Protein AF-A0A813BN18-F1 (afdb_monomer_lite)

Radius of gyration: 27.16 Å; chains: 1; bounding box: 59×67×70 Å

Secondary structure (DSSP, 8-state):
---------------------PPPP----------THHHHHHHHHHHT----SSS-S-EEEEE--SSSHHHHHHHHHHHHHT--EEE-SS---TT-SEEEEEEE--STT-SS--S-SHHHHHHHHHHTS--TT-EEEEEEE--TTTTGGGTTTHHHHHHHHHHHTT-EEE----GGG---S----

Foldseek 3Di:
DDDDDDDDDDDDDDDDDDDDDDDDDDDDDDDDPDPPPVVVVVVVVVVVPDDDDDDDVAEEEEEWDDPCPQVVVSVVVCVVVVHDYDYDDPDDCPSHLEYEYEAEADQAPDPADGRVTNCRVCLQVLLQAQQANREYEYDYDADCPPRLAAGRQGRLSVQVSNVSSNHHYDDDDDCPVDHGDHYPD

pLDDT: mean 78.68, std 23.81, range [32.75, 98.06]

InterPro domains:
  IPR001226 Flavodoxin, conserved site [PS00201] (61-77)
  IPR008254 Flavodoxin/nitric oxide synthase [PF00258] (61-172)
  IPR008254 Flavodoxin/nitric oxide synthase [PS50902] (59-185)
  IPR029039 Flavoprotein-like superfamily [G3DSA:3.40.50.360] (57-185)
  IPR029039 Flavoprotein-like superfamily [SSF52218] (59-183)
  IPR050619 Flavodoxin [PTHR42809] (58-184)

Sequence (185 aa):
MARAPRFALLSLVAAFAVLRWSAPSFAGTRGPKVSFRSALQQKLKAFGRRNSCTARAAVGIFYATQTGNTETVASKLAEATGLEASDYDGEDFSDLDGVIAGCPTWNTGADEYRSGTTWDDYLDTIKEYDLKGKVVAVFGCGDSQSYADNFCDGIEELHNAFQAAGAKMVGYVDESGYSYGESKS

Organism: NCBI:txid1628268

Structure (mmCIF, N/CA/C/O backbone):
data_AF-A0A813BN18-F1
#
_entry.id   AF-A0A813BN18-F1
#
loop_
_atom_site.group_PDB
_atom_site.id
_atom_site.type_symbol
_atom_site.label_atom_id
_atom_site.label_alt_id
_atom_site.label_comp_id
_atom_site.label_asym_id
_atom_site.label_entity_id
_atom_site.label_seq_id
_atom_site.pdbx_PDB_ins_code
_atom_site.Cartn_x
_atom_site.Cartn_y
_atom_site.Cartn_z
_atom_site.occupancy
_atom_site.B_iso_or_equiv
_atom_site.auth_seq_id
_atom_site.auth_comp_id
_atom_site.auth_asym_id
_atom_site.auth_atom_id
_atom_site.pdbx_PDB_model_num
ATOM 1 N N . MET A 1 1 ? -44.601 -26.018 32.160 1.00 42.06 1 MET A N 1
ATOM 2 C CA . MET A 1 1 ? -43.323 -25.292 31.977 1.00 42.06 1 MET A CA 1
ATOM 3 C C . MET A 1 1 ? -43.647 -23.803 31.851 1.00 42.06 1 MET A C 1
ATOM 5 O O . MET A 1 1 ? -44.008 -23.343 30.784 1.00 42.06 1 MET A O 1
ATOM 9 N N . ALA A 1 2 ? -43.993 -23.164 32.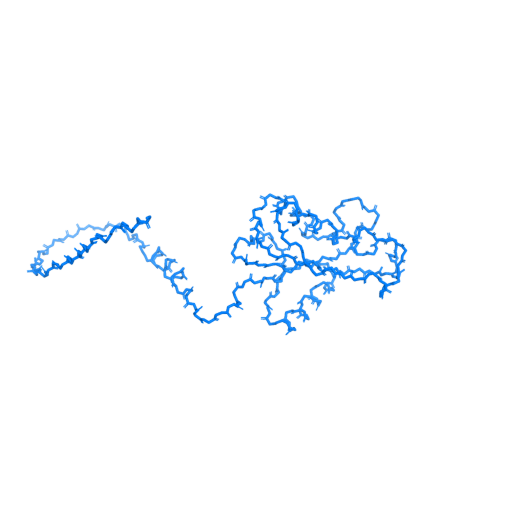968 1.00 40.50 2 ALA A N 1
ATOM 10 C CA . ALA A 1 2 ? -43.115 -22.315 33.787 1.00 40.50 2 ALA A CA 1
ATOM 11 C C . ALA A 1 2 ? -42.800 -20.950 33.128 1.00 40.50 2 ALA A C 1
ATOM 13 O O . ALA A 1 2 ? -41.749 -20.754 32.533 1.00 40.50 2 ALA A O 1
ATOM 14 N N . ARG A 1 3 ? -43.750 -20.009 33.269 1.00 40.75 3 ARG A N 1
ATOM 15 C CA . ARG A 1 3 ? -43.521 -18.554 33.221 1.00 40.75 3 ARG A CA 1
ATOM 16 C C . ARG A 1 3 ? -43.112 -18.096 34.625 1.00 40.75 3 ARG A C 1
ATOM 18 O O . ARG A 1 3 ? -43.785 -18.460 35.585 1.00 40.75 3 ARG A O 1
ATOM 25 N N . ALA A 1 4 ? -42.069 -17.277 34.720 1.00 42.47 4 ALA A N 1
ATOM 26 C CA . ALA A 1 4 ? -41.624 -16.592 35.938 1.00 42.47 4 ALA A CA 1
ATOM 27 C C . ALA A 1 4 ? -41.546 -15.060 35.691 1.00 42.47 4 ALA A C 1
ATOM 29 O O . ALA A 1 4 ? -41.547 -14.648 34.529 1.00 42.47 4 ALA A O 1
ATOM 30 N N . PRO A 1 5 ? -41.597 -14.214 36.742 1.00 50.44 5 PRO A N 1
ATOM 31 C CA . PRO A 1 5 ? -42.448 -13.019 36.749 1.00 50.44 5 PRO A CA 1
ATOM 32 C C . PRO A 1 5 ? -41.726 -11.659 36.651 1.00 50.44 5 PRO A C 1
ATOM 34 O O . PRO A 1 5 ? -40.507 -11.548 36.723 1.00 50.44 5 PRO A O 1
ATOM 37 N N . ARG A 1 6 ? -42.558 -10.615 36.524 1.00 47.91 6 ARG A N 1
ATOM 38 C CA . ARG A 1 6 ? -42.254 -9.176 36.599 1.00 47.91 6 ARG A CA 1
ATOM 39 C C . ARG A 1 6 ? -41.835 -8.735 38.015 1.00 47.91 6 ARG A C 1
ATOM 41 O O . ARG A 1 6 ? -42.576 -9.001 38.952 1.00 47.91 6 ARG A O 1
ATOM 48 N N . PHE A 1 7 ? -40.754 -7.962 38.116 1.00 37.34 7 PHE A N 1
ATOM 49 C CA . PHE A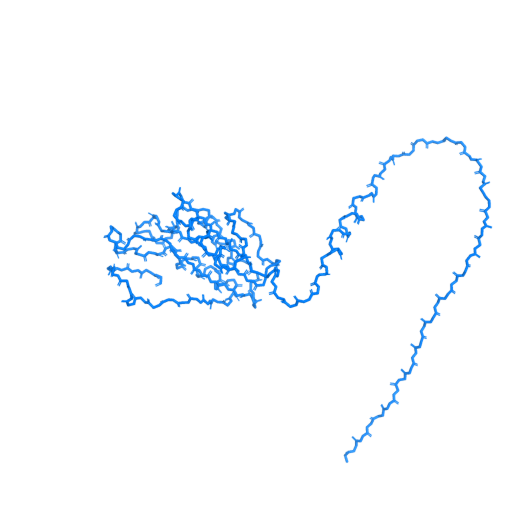 1 7 ? -40.364 -7.007 39.178 1.00 37.34 7 PHE A CA 1
ATOM 50 C C . PHE A 1 7 ? -39.355 -6.041 38.516 1.00 37.34 7 PHE A C 1
ATOM 52 O O . PHE A 1 7 ? -38.648 -6.468 37.614 1.00 37.34 7 PHE A O 1
ATOM 59 N N . ALA A 1 8 ? -39.167 -4.763 38.826 1.00 37.75 8 ALA A N 1
ATOM 60 C CA . ALA A 1 8 ? -39.812 -3.771 39.667 1.00 37.75 8 ALA A CA 1
ATOM 61 C C . ALA A 1 8 ? -39.341 -2.406 39.130 1.00 37.75 8 ALA A C 1
ATOM 63 O O . ALA A 1 8 ? -38.224 -2.262 38.637 1.00 37.75 8 ALA A O 1
ATOM 64 N N . LEU A 1 9 ? -40.225 -1.424 39.229 1.00 34.19 9 LEU A N 1
ATOM 65 C CA . LEU A 1 9 ? -39.995 -0.006 38.997 1.00 34.19 9 LEU A CA 1
ATOM 66 C C . LEU A 1 9 ? -39.069 0.542 40.099 1.00 34.19 9 LEU A C 1
ATOM 68 O O . LEU A 1 9 ? -39.312 0.241 41.266 1.00 34.19 9 LEU A O 1
ATOM 72 N N . LEU A 1 10 ? -38.092 1.392 39.777 1.00 35.31 10 LEU A N 1
ATOM 73 C CA . LEU A 1 10 ? -37.551 2.345 40.752 1.00 35.31 10 LEU A CA 1
ATOM 74 C C . LEU A 1 10 ? -37.025 3.599 40.052 1.00 35.31 10 LEU A C 1
ATOM 76 O O . LEU A 1 10 ? -35.961 3.628 39.440 1.00 35.31 10 LEU A O 1
ATOM 80 N N . SER A 1 11 ? -37.851 4.633 40.150 1.00 34.12 11 SER A N 1
ATOM 81 C CA . SER A 1 11 ? -37.556 6.031 39.881 1.00 34.12 11 SER A CA 1
ATOM 82 C C . SER A 1 11 ? -36.492 6.551 40.852 1.00 34.12 11 SER A C 1
ATOM 84 O O . SER A 1 11 ? -36.576 6.273 42.047 1.00 34.12 11 SER A O 1
ATOM 86 N N . LEU A 1 12 ? -35.576 7.402 40.385 1.00 33.25 12 LEU A N 1
ATOM 87 C CA . LEU A 1 12 ? -34.898 8.353 41.265 1.00 33.25 12 LEU A CA 1
ATOM 88 C C . LEU A 1 12 ? -34.913 9.743 40.623 1.00 33.25 12 LEU A C 1
ATOM 90 O O . LEU A 1 12 ? -34.183 10.036 39.680 1.00 33.25 12 LEU A O 1
ATOM 94 N N . VAL A 1 13 ? -35.803 10.583 41.144 1.00 38.00 13 VAL A N 1
ATOM 95 C CA . VAL A 1 13 ? -35.806 12.034 40.970 1.00 38.00 13 VAL A CA 1
ATOM 96 C C . VAL A 1 13 ? -34.963 12.603 42.107 1.00 38.00 13 VAL A C 1
ATOM 98 O O . VAL A 1 13 ? -35.242 12.314 43.267 1.00 38.00 13 VAL A O 1
ATOM 101 N N . ALA A 1 14 ? -33.970 13.432 41.796 1.00 38.41 14 ALA A N 1
ATOM 102 C CA . ALA A 1 14 ? -33.326 14.295 42.780 1.00 38.41 14 ALA A CA 1
ATOM 103 C C . ALA A 1 14 ? -33.349 15.732 42.254 1.00 38.41 14 ALA A C 1
ATOM 105 O O . ALA A 1 14 ? -32.542 16.128 41.416 1.00 38.41 14 ALA A O 1
ATOM 106 N N . ALA A 1 15 ? -34.327 16.492 42.736 1.00 39.56 15 ALA A N 1
ATOM 107 C CA . ALA A 1 15 ? -34.357 17.942 42.664 1.00 39.56 15 ALA A CA 1
ATOM 108 C C . ALA A 1 15 ? -33.723 18.496 43.945 1.00 39.56 15 ALA A C 1
ATOM 110 O O . ALA A 1 15 ? -34.075 18.041 45.029 1.00 39.56 15 ALA A O 1
ATOM 111 N N . PHE A 1 16 ? -32.861 19.507 43.840 1.00 35.97 16 PHE A N 1
ATOM 112 C CA . PHE A 1 16 ? -32.648 20.449 44.938 1.00 35.97 16 PHE A CA 1
ATOM 113 C C . PHE A 1 16 ? -32.488 21.864 44.388 1.00 35.97 16 PHE A C 1
ATOM 115 O O . PHE A 1 16 ? -31.676 22.136 43.506 1.00 35.97 16 PHE A O 1
ATOM 122 N N . ALA A 1 17 ? -33.346 22.739 44.901 1.00 36.34 17 ALA A N 1
ATOM 123 C CA . ALA A 1 17 ? -33.472 24.135 44.546 1.00 36.34 17 ALA A CA 1
ATOM 124 C C . ALA A 1 17 ? -32.532 25.024 45.380 1.00 36.34 17 ALA A C 1
ATOM 126 O O . ALA A 1 17 ? -32.320 24.784 46.563 1.00 36.34 17 ALA A O 1
ATOM 127 N N . VAL A 1 18 ? -32.014 26.056 44.708 1.00 40.50 18 VAL A N 1
ATOM 128 C CA . VAL A 1 18 ? -31.832 27.461 45.123 1.00 40.50 18 VAL A CA 1
ATOM 129 C C . VAL A 1 18 ? -31.625 27.749 46.618 1.00 40.50 18 VAL A C 1
ATOM 131 O O . VAL A 1 18 ? -32.571 27.676 47.393 1.00 40.50 18 VAL A O 1
ATOM 134 N N . LEU A 1 19 ? -30.476 28.346 46.969 1.00 35.56 19 LEU A N 1
ATOM 135 C CA . LEU A 1 19 ? -30.503 29.544 47.814 1.00 35.56 19 LEU A CA 1
ATOM 136 C C . LEU A 1 19 ? -29.298 30.470 47.593 1.00 35.56 19 LEU A C 1
ATOM 138 O O . LEU A 1 19 ? -28.144 30.065 47.514 1.00 35.56 19 LEU A O 1
ATOM 142 N N . ARG A 1 20 ? -29.647 31.748 47.481 1.00 38.88 20 ARG A N 1
ATOM 143 C CA . ARG A 1 20 ? -28.837 32.946 47.286 1.00 38.88 20 ARG A CA 1
ATOM 144 C C . ARG A 1 20 ? -28.359 33.433 48.661 1.00 38.88 20 ARG A C 1
ATOM 146 O O . ARG A 1 20 ? -29.204 33.718 49.501 1.00 38.88 20 ARG A O 1
ATOM 153 N N . TRP A 1 21 ? -27.049 33.587 48.875 1.00 32.75 21 TRP A N 1
ATOM 154 C CA . TRP A 1 21 ? -26.507 34.415 49.963 1.00 32.75 21 TRP A CA 1
ATOM 155 C C . TRP A 1 21 ? -25.301 35.228 49.476 1.00 32.75 21 TRP A C 1
ATOM 157 O O . TRP A 1 21 ? -24.425 34.742 48.767 1.00 32.75 21 TRP A O 1
ATOM 167 N N . SER A 1 22 ? -25.350 36.498 49.860 1.00 37.53 22 SER A N 1
ATOM 168 C CA . SER A 1 22 ? -24.467 37.641 49.652 1.00 37.53 22 SER A CA 1
ATOM 169 C C . SER A 1 22 ? -22.965 37.427 49.897 1.00 37.53 22 SER A C 1
ATOM 171 O O . SER A 1 22 ? -22.550 36.733 50.821 1.00 37.53 22 SER A O 1
ATOM 173 N N . ALA A 1 23 ? -22.155 38.129 49.104 1.00 41.06 23 ALA A N 1
ATOM 174 C CA . ALA A 1 23 ? -20.707 38.235 49.253 1.00 41.06 23 ALA A CA 1
ATOM 175 C C . ALA A 1 23 ? -20.290 39.102 50.458 1.00 41.06 23 ALA A C 1
ATOM 177 O O . ALA A 1 23 ? -20.926 40.125 50.721 1.00 41.06 23 ALA A O 1
ATOM 178 N N . PRO A 1 24 ? -19.144 38.791 51.084 1.00 43.28 24 PRO A N 1
ATOM 179 C CA . PRO A 1 24 ? -18.270 39.784 51.688 1.00 43.28 24 PRO A CA 1
ATOM 180 C C . PRO A 1 24 ? -17.039 40.026 50.804 1.00 43.28 24 PRO A C 1
ATOM 182 O O . PRO A 1 24 ? -16.380 39.095 50.339 1.00 43.28 24 PRO A O 1
ATOM 185 N N . SER A 1 25 ? -16.715 41.300 50.605 1.00 45.56 25 SER A N 1
ATOM 186 C CA . SER A 1 25 ? -15.447 41.760 50.044 1.00 45.56 25 SER A CA 1
ATOM 187 C C . SER A 1 25 ? -14.286 41.341 50.948 1.00 45.56 25 SER A C 1
ATOM 189 O O . SER A 1 25 ? -14.260 41.708 52.121 1.00 45.56 25 SER A O 1
ATOM 191 N N . PHE A 1 26 ? -13.294 40.640 50.397 1.00 37.97 26 PHE A N 1
ATOM 192 C CA . PHE A 1 26 ? -11.977 40.522 51.017 1.00 37.97 26 PHE A CA 1
ATOM 193 C C . PHE A 1 26 ? -10.881 40.741 49.976 1.00 37.97 26 PHE A C 1
ATOM 195 O O . PHE A 1 26 ? -10.933 40.238 48.853 1.00 37.97 26 PHE A O 1
ATOM 202 N N . ALA A 1 27 ? -9.925 41.578 50.358 1.00 40.47 27 ALA A N 1
ATOM 203 C CA . ALA A 1 27 ? -8.834 42.060 49.539 1.00 40.47 27 ALA A CA 1
ATOM 204 C C . ALA A 1 27 ? -7.728 41.006 49.366 1.00 40.47 27 ALA A C 1
ATOM 206 O O . ALA A 1 27 ? -7.399 40.282 50.296 1.00 40.47 27 ALA A O 1
ATOM 207 N N . GLY A 1 28 ? -7.114 41.018 48.178 1.00 41.66 28 GLY A N 1
ATOM 208 C CA . GLY A 1 28 ? -5.689 40.758 47.965 1.00 41.66 28 GLY A CA 1
ATOM 209 C C . GLY A 1 28 ? -5.149 39.358 48.265 1.00 41.66 28 GLY A C 1
ATOM 210 O O . GLY A 1 28 ? -4.777 39.061 49.386 1.00 41.66 28 GLY A O 1
ATOM 211 N N . THR A 1 29 ? -4.930 38.564 47.215 1.00 41.06 29 THR A N 1
ATOM 212 C CA . THR A 1 29 ? -3.628 37.937 46.895 1.00 41.06 29 THR A CA 1
ATOM 213 C C . THR A 1 29 ? -3.706 37.321 45.492 1.00 41.06 29 THR A C 1
ATOM 215 O O . THR A 1 29 ? -4.705 36.721 45.102 1.00 41.06 29 THR A O 1
ATOM 218 N N . ARG A 1 30 ? -2.669 37.542 44.674 1.00 48.94 30 ARG A N 1
ATOM 219 C CA . ARG A 1 30 ? -2.563 37.001 43.311 1.00 48.94 30 ARG A CA 1
ATOM 220 C C . ARG A 1 30 ? -2.245 35.507 43.394 1.00 48.94 30 ARG A C 1
ATOM 222 O O . ARG A 1 30 ? -1.101 35.147 43.645 1.00 48.94 30 ARG A O 1
ATOM 229 N N . GLY A 1 31 ? -3.245 34.659 43.168 1.00 42.72 31 GLY A N 1
ATOM 230 C CA . GLY A 1 31 ? -3.049 33.238 42.872 1.00 42.72 31 GLY A CA 1
ATOM 231 C C . GLY A 1 31 ? -2.742 33.005 41.382 1.00 42.72 31 GLY A C 1
ATOM 232 O O . GLY A 1 31 ? -3.092 33.851 40.550 1.00 42.72 31 GLY A O 1
ATOM 233 N N . PRO A 1 32 ? -2.098 31.882 41.014 1.00 39.78 32 PRO A N 1
ATOM 234 C CA . PRO A 1 32 ? -1.742 31.596 39.629 1.00 39.78 32 PRO A CA 1
ATOM 235 C C . PRO A 1 32 ? -3.006 31.420 38.781 1.00 39.78 32 PRO A C 1
ATOM 237 O O . PRO A 1 32 ? -3.907 30.659 39.134 1.00 39.78 32 PRO A O 1
ATOM 240 N N . LYS A 1 33 ? -3.070 32.106 37.635 1.00 41.28 33 LYS A N 1
ATOM 241 C CA . LYS A 1 33 ? -4.119 31.898 36.629 1.00 41.28 33 LYS A CA 1
ATOM 242 C C . LYS A 1 33 ? -3.895 30.547 35.947 1.00 41.28 33 LYS A C 1
ATOM 244 O O . LYS A 1 33 ? -3.283 30.482 34.887 1.00 41.28 33 LYS A O 1
ATOM 249 N N . VAL A 1 34 ? -4.374 29.464 36.552 1.00 44.00 34 VAL A N 1
ATOM 250 C CA . VAL A 1 34 ? -4.415 28.156 35.892 1.00 44.00 34 VAL A CA 1
ATOM 251 C C . VAL A 1 34 ? -5.546 28.197 34.864 1.00 44.00 34 VAL A C 1
ATOM 253 O O . VAL A 1 34 ? -6.721 28.337 35.206 1.00 44.00 34 VAL A O 1
ATOM 256 N N . SER A 1 35 ? -5.180 28.152 33.583 1.00 50.16 35 SER A N 1
ATOM 257 C CA . SER A 1 35 ? -6.110 28.125 32.454 1.00 50.16 35 SER A CA 1
ATOM 258 C C . SER A 1 35 ? -6.852 26.786 32.422 1.00 50.16 35 SER A C 1
ATOM 260 O O . SER A 1 35 ? -6.464 25.850 31.734 1.00 50.16 35 SER A O 1
ATOM 262 N N . PHE A 1 36 ? -7.956 26.694 33.161 1.00 46.53 36 PHE A N 1
ATOM 263 C CA . PHE A 1 36 ? -8.859 25.534 33.166 1.00 46.53 36 PHE A CA 1
ATOM 264 C C . PHE A 1 36 ? -9.706 25.399 31.883 1.00 46.53 36 PHE A C 1
ATOM 266 O O . PHE A 1 36 ? -10.585 24.543 31.799 1.00 46.53 36 PHE A O 1
ATOM 273 N N . ARG A 1 37 ? -9.471 26.236 30.862 1.00 49.56 37 ARG A N 1
ATOM 274 C CA . ARG A 1 37 ? -10.276 26.252 29.629 1.00 49.56 37 ARG A CA 1
ATOM 275 C C . ARG A 1 37 ? -9.909 25.145 28.632 1.00 49.56 37 ARG A C 1
ATOM 277 O O . ARG A 1 37 ? -10.746 24.803 27.802 1.00 49.56 37 ARG A O 1
ATOM 284 N N . SER A 1 38 ? -8.728 24.532 28.740 1.00 56.00 38 SER A N 1
ATOM 285 C CA . SER A 1 38 ? -8.251 23.544 27.758 1.00 56.00 38 SER A CA 1
ATOM 286 C C . SER A 1 38 ? -8.935 22.178 27.876 1.00 56.00 38 SER A C 1
ATOM 288 O O . SER A 1 38 ? -9.319 21.605 26.860 1.00 56.00 38 SER A O 1
ATOM 290 N N . ALA A 1 39 ? -9.169 21.679 29.093 1.00 50.69 39 ALA A N 1
ATOM 291 C CA . ALA A 1 39 ? -9.748 20.348 29.301 1.00 50.69 39 ALA A CA 1
ATOM 292 C C . ALA A 1 39 ? -11.237 20.281 28.915 1.00 50.69 39 ALA A C 1
ATOM 294 O O . ALA A 1 39 ? -11.708 19.266 28.401 1.00 50.69 39 ALA A O 1
ATOM 295 N N . LEU A 1 40 ? -11.979 21.378 29.110 1.00 50.25 40 LEU A N 1
ATOM 296 C CA . LEU A 1 40 ? -13.374 21.480 28.677 1.00 50.25 40 LEU A CA 1
ATOM 297 C C . LEU A 1 40 ? -13.469 21.685 27.158 1.00 50.25 40 LEU A C 1
ATOM 299 O O . LEU A 1 40 ? -14.334 21.084 26.533 1.00 50.25 40 LEU A O 1
ATOM 303 N N . GLN A 1 41 ? -12.552 22.445 26.541 1.00 52.25 41 GLN A N 1
ATOM 304 C CA . GLN A 1 41 ? -12.474 22.541 25.076 1.00 52.25 41 GLN A CA 1
ATOM 305 C C . GLN A 1 41 ? -12.074 21.214 24.417 1.00 52.25 41 GLN A C 1
ATOM 307 O O . GLN A 1 41 ? -12.626 20.881 23.371 1.00 52.25 41 GLN A O 1
ATOM 312 N N . GLN A 1 42 ? -11.180 20.428 25.026 1.00 52.88 42 GLN A N 1
ATOM 313 C CA . GLN A 1 42 ? -10.844 19.081 24.546 1.00 52.88 42 GLN A CA 1
ATOM 314 C C . GLN A 1 42 ? -12.028 18.123 24.678 1.00 52.88 42 GLN A C 1
ATOM 316 O O . GLN A 1 42 ? -12.380 17.451 23.710 1.00 52.88 42 GLN A O 1
ATOM 321 N N . LYS A 1 43 ? -12.712 18.118 25.830 1.00 40.31 43 LYS A N 1
ATOM 322 C CA . LYS A 1 43 ? -13.921 17.303 26.010 1.00 40.31 43 LYS A CA 1
ATOM 323 C C . LYS A 1 43 ? -15.060 17.732 25.084 1.00 40.31 43 LYS A C 1
ATOM 325 O O . LYS A 1 43 ? -15.810 16.875 24.641 1.00 40.31 43 LYS A O 1
ATOM 330 N N . LEU A 1 44 ? -15.170 19.014 24.733 1.00 50.72 44 LEU A N 1
ATOM 331 C CA . LEU A 1 44 ? -16.173 19.507 23.782 1.00 50.72 44 LEU A CA 1
ATOM 332 C C . LEU A 1 44 ? -15.817 19.205 22.317 1.00 50.72 44 LEU A C 1
ATOM 334 O O . LEU A 1 44 ? -16.723 18.893 21.550 1.00 50.72 44 LEU A O 1
ATOM 338 N N . LYS A 1 45 ? -14.531 19.202 21.931 1.00 46.78 45 LYS A N 1
ATOM 339 C CA . LYS A 1 45 ? -14.102 18.680 20.617 1.00 46.78 45 LYS A CA 1
ATOM 340 C C . LYS A 1 45 ? -14.405 17.184 20.479 1.00 46.78 45 LYS A C 1
ATOM 342 O O . LYS A 1 45 ? -14.884 16.768 19.431 1.00 46.78 45 LYS A O 1
ATOM 347 N N . ALA A 1 46 ? -14.212 16.408 21.548 1.00 49.44 46 ALA A N 1
ATOM 348 C CA . ALA A 1 46 ? -14.557 14.986 21.580 1.00 49.44 46 ALA A CA 1
ATOM 349 C C . ALA A 1 46 ? -16.080 14.733 21.603 1.00 49.44 46 ALA A C 1
ATOM 351 O O . ALA A 1 46 ? -16.561 13.761 21.031 1.00 49.44 46 ALA A O 1
ATOM 352 N N . PHE A 1 47 ? -16.864 15.617 22.231 1.00 44.22 47 PHE A N 1
ATOM 353 C CA . PHE A 1 47 ? -18.319 15.453 22.358 1.00 44.22 47 PHE A CA 1
ATOM 354 C C . PHE A 1 47 ? -19.112 15.965 21.142 1.00 44.22 47 PHE A C 1
ATOM 356 O O . PHE A 1 47 ? -20.260 15.568 20.948 1.00 44.22 47 PHE A O 1
ATOM 363 N N . GLY A 1 48 ? -18.511 16.822 20.311 1.00 44.84 48 GLY A N 1
ATOM 364 C CA . GLY A 1 48 ? -19.131 17.390 19.109 1.00 44.84 48 GLY A CA 1
ATOM 365 C C . GLY A 1 48 ? -19.207 16.451 17.902 1.00 44.84 48 GLY A C 1
ATOM 366 O O . GLY A 1 48 ? -19.836 16.803 16.909 1.00 44.84 48 GLY A O 1
ATOM 367 N N . ARG A 1 49 ? -18.619 15.250 17.961 1.00 51.00 49 ARG A N 1
ATOM 368 C CA . ARG A 1 49 ? -18.650 14.280 16.855 1.00 51.00 49 ARG A CA 1
ATOM 369 C C . ARG A 1 49 ? -19.794 13.279 17.042 1.00 51.00 49 ARG A C 1
ATOM 371 O O . ARG A 1 49 ? -19.587 12.081 17.178 1.00 51.00 49 ARG A O 1
ATOM 378 N N . ARG A 1 50 ? -21.029 13.779 17.083 1.00 52.38 50 ARG A N 1
ATOM 379 C CA . ARG A 1 50 ? -22.232 12.948 16.913 1.00 52.38 50 ARG A CA 1
ATOM 380 C C . ARG A 1 50 ? -22.965 13.409 15.670 1.00 52.38 50 ARG A C 1
ATOM 382 O O . ARG A 1 50 ? -23.892 14.206 15.765 1.00 52.38 50 ARG A O 1
ATOM 389 N N . ASN A 1 51 ? -22.555 12.876 14.526 1.00 48.81 51 ASN A N 1
ATOM 390 C CA . ASN A 1 51 ? -23.304 13.047 13.292 1.00 48.81 51 ASN A CA 1
ATOM 391 C C . ASN A 1 51 ? -24.053 11.749 12.987 1.00 48.81 51 ASN A C 1
ATOM 393 O O . ASN A 1 51 ? -23.474 10.694 12.746 1.00 48.81 51 ASN A O 1
ATOM 397 N N . SER A 1 52 ? -25.369 11.861 13.100 1.00 50.81 52 SER A N 1
ATOM 398 C CA . SER A 1 52 ? -26.399 10.912 12.700 1.00 50.81 52 SER A CA 1
ATOM 399 C C . SER A 1 52 ? -26.454 10.728 11.176 1.00 50.81 52 SER A C 1
ATOM 401 O O . SER A 1 52 ? -26.158 11.668 10.444 1.00 50.81 52 SER A O 1
ATOM 403 N N . CYS A 1 53 ? -26.942 9.552 10.757 1.00 45.72 53 CYS A N 1
ATOM 404 C CA . CYS A 1 53 ? -27.097 9.013 9.390 1.00 45.72 53 CYS A CA 1
ATOM 405 C C . CYS A 1 53 ? -25.888 8.217 8.852 1.00 45.72 53 CYS A C 1
ATOM 407 O O . CYS A 1 53 ? -25.033 8.730 8.149 1.00 45.72 53 CYS A O 1
ATOM 409 N N . THR A 1 54 ? -25.861 6.930 9.221 1.00 50.97 54 THR A N 1
ATOM 410 C CA . THR A 1 54 ? -25.239 5.769 8.544 1.00 50.97 54 THR A CA 1
ATOM 411 C C . THR A 1 54 ? -24.034 5.999 7.607 1.00 50.97 54 THR A C 1
ATOM 413 O O . THR A 1 54 ? -24.198 6.265 6.421 1.00 50.97 54 THR A O 1
ATOM 416 N N . ALA A 1 55 ? -22.852 5.703 8.172 1.00 47.44 55 ALA A N 1
ATOM 417 C CA . ALA A 1 55 ? -21.649 5.107 7.568 1.00 47.44 55 ALA A CA 1
ATOM 418 C C . ALA A 1 55 ? -20.822 5.912 6.542 1.00 47.44 55 ALA A C 1
ATOM 420 O O . ALA A 1 55 ? -20.819 5.577 5.364 1.00 47.44 55 ALA A O 1
ATOM 421 N N . ARG A 1 56 ? -20.011 6.878 7.012 1.00 47.38 56 ARG A N 1
ATOM 422 C CA . ARG A 1 56 ? -18.640 7.130 6.495 1.00 47.38 56 ARG A CA 1
ATOM 423 C C . ARG A 1 56 ? -17.869 8.158 7.330 1.00 47.38 56 ARG A C 1
ATOM 425 O O . ARG A 1 56 ? -17.646 9.290 6.927 1.00 47.38 56 ARG A O 1
ATOM 432 N N . ALA A 1 57 ? -17.441 7.729 8.511 1.00 53.06 57 ALA A N 1
ATOM 433 C CA . ALA A 1 57 ? -16.294 8.321 9.212 1.00 53.06 57 ALA A CA 1
ATOM 434 C C . ALA A 1 57 ? -15.101 7.340 9.244 1.00 53.06 57 ALA A C 1
ATOM 436 O O . ALA A 1 57 ? -14.179 7.510 10.026 1.00 53.06 57 ALA A O 1
ATOM 437 N N . ALA A 1 58 ? -15.172 6.296 8.419 1.00 73.25 58 ALA A N 1
ATOM 438 C CA . ALA A 1 58 ? -14.750 4.952 8.777 1.00 73.25 58 ALA A CA 1
ATOM 439 C C . ALA A 1 58 ? -13.447 4.503 8.105 1.00 73.25 58 ALA A C 1
ATOM 441 O O . ALA A 1 58 ? -12.660 3.797 8.715 1.00 73.25 58 ALA A O 1
ATOM 442 N N . VAL A 1 59 ? -13.221 4.875 6.844 1.00 91.50 59 VAL A N 1
ATOM 443 C CA . VAL A 1 59 ? -12.135 4.310 6.032 1.00 91.50 59 VAL A CA 1
ATOM 444 C C . VAL A 1 59 ? -11.169 5.412 5.622 1.00 91.50 59 VAL A C 1
ATOM 446 O O . VAL A 1 59 ? -11.622 6.435 5.114 1.00 91.50 59 VAL A O 1
ATOM 449 N N . GLY A 1 60 ? -9.871 5.211 5.845 1.00 94.19 60 GLY A N 1
ATOM 450 C CA . GLY A 1 60 ? -8.810 6.118 5.388 1.00 94.19 60 GLY A CA 1
ATOM 451 C C . GLY A 1 60 ? -8.029 5.528 4.216 1.00 94.19 60 GLY A C 1
ATOM 452 O O . GLY A 1 60 ? -7.809 4.315 4.182 1.00 94.19 60 GLY A O 1
ATOM 453 N N . ILE A 1 61 ? -7.629 6.369 3.259 1.00 96.81 61 ILE A N 1
ATOM 454 C CA . ILE A 1 61 ? -6.685 5.986 2.204 1.00 96.81 61 ILE A CA 1
ATOM 455 C C . ILE A 1 61 ? -5.304 6.491 2.622 1.00 96.81 61 ILE A C 1
ATOM 457 O O . ILE A 1 61 ? -5.108 7.693 2.769 1.00 96.81 61 ILE A O 1
ATOM 461 N N . PHE A 1 62 ? -4.354 5.580 2.786 1.00 97.62 62 PHE A N 1
ATOM 462 C CA . PHE A 1 62 ? -2.969 5.898 3.116 1.00 97.62 62 PHE A CA 1
ATOM 463 C C . PHE A 1 62 ? -2.071 5.396 2.003 1.00 97.62 62 PHE A C 1
ATOM 465 O O . PHE A 1 62 ? -2.268 4.292 1.498 1.00 97.62 62 PHE A O 1
ATOM 472 N N . TYR A 1 63 ? -1.090 6.184 1.601 1.00 97.94 63 TYR A N 1
ATOM 473 C CA . TYR A 1 63 ? -0.115 5.780 0.597 1.00 97.94 63 TYR A CA 1
ATOM 474 C C . TYR A 1 63 ? 1.276 6.199 1.037 1.00 97.94 63 TYR A C 1
ATOM 476 O O . TYR A 1 63 ? 1.413 7.110 1.831 1.00 97.94 63 TYR A O 1
ATOM 484 N N . ALA A 1 64 ? 2.297 5.567 0.476 1.00 97.38 64 ALA A N 1
ATOM 485 C CA . ALA A 1 64 ? 3.647 6.109 0.492 1.00 97.38 64 ALA A CA 1
ATOM 486 C C . ALA A 1 64 ? 4.185 6.079 -0.941 1.00 97.38 64 ALA A C 1
ATOM 488 O O . ALA A 1 64 ? 3.779 5.245 -1.758 1.00 97.38 64 ALA A O 1
ATOM 489 N N . THR A 1 65 ? 5.038 7.031 -1.311 1.00 96.62 65 THR A N 1
ATOM 490 C CA . THR A 1 65 ? 5.469 7.202 -2.706 1.00 96.62 65 THR A CA 1
ATOM 491 C C . THR A 1 65 ? 6.878 7.778 -2.791 1.00 96.62 65 THR A C 1
ATOM 493 O O . THR A 1 65 ? 7.271 8.572 -1.948 1.00 96.62 65 THR A O 1
ATOM 496 N N . GLN A 1 66 ? 7.632 7.420 -3.836 1.00 93.19 66 GLN A N 1
ATOM 497 C CA . GLN A 1 66 ? 8.909 8.083 -4.153 1.00 93.19 66 GLN A CA 1
ATOM 498 C C . GLN A 1 66 ? 8.769 9.096 -5.297 1.00 93.19 66 GLN A C 1
ATOM 500 O O . GLN A 1 66 ? 9.304 10.197 -5.234 1.00 93.19 66 GLN A O 1
ATOM 505 N N . THR A 1 67 ? 8.044 8.732 -6.361 1.00 94.75 67 THR A N 1
ATOM 506 C CA . THR A 1 67 ? 7.945 9.524 -7.605 1.00 94.75 67 THR A CA 1
ATOM 507 C C . THR A 1 67 ? 6.537 10.047 -7.900 1.00 94.75 67 THR A C 1
ATOM 509 O O . THR A 1 67 ? 6.296 10.584 -8.977 1.00 94.75 67 THR A O 1
ATOM 512 N N . GLY A 1 68 ? 5.591 9.885 -6.969 1.00 96.19 68 GLY A N 1
ATOM 513 C CA . GLY A 1 68 ? 4.219 10.406 -7.092 1.00 96.19 68 GLY A CA 1
ATOM 514 C C . GLY A 1 68 ? 3.215 9.488 -7.809 1.00 96.19 68 GLY A C 1
ATOM 515 O O . GLY A 1 68 ? 2.028 9.805 -7.867 1.00 96.19 68 GLY A O 1
ATOM 516 N N . ASN A 1 69 ? 3.631 8.322 -8.320 1.00 96.88 69 ASN A N 1
ATOM 517 C CA . ASN A 1 69 ? 2.708 7.393 -8.992 1.00 96.88 69 ASN A CA 1
ATOM 518 C C . ASN A 1 69 ? 1.652 6.820 -8.032 1.00 96.88 69 ASN A C 1
ATOM 520 O O . ASN A 1 69 ? 0.460 6.861 -8.339 1.00 96.88 69 ASN A O 1
ATOM 524 N N . THR A 1 70 ? 2.073 6.345 -6.854 1.00 97.25 70 THR A N 1
ATOM 525 C CA . THR A 1 70 ? 1.158 5.800 -5.838 1.00 97.25 70 THR A CA 1
ATOM 526 C C . THR A 1 70 ? 0.202 6.871 -5.321 1.00 97.25 70 THR A C 1
ATOM 528 O O . THR A 1 70 ? -0.993 6.614 -5.200 1.00 97.25 70 THR A O 1
ATOM 531 N N . GLU A 1 71 ? 0.702 8.091 -5.109 1.00 97.81 71 GLU A N 1
ATOM 532 C CA . GLU A 1 71 ? -0.105 9.268 -4.763 1.00 97.81 71 GLU A CA 1
ATOM 533 C C . GLU A 1 71 ? -1.162 9.554 -5.832 1.00 97.81 71 GLU A C 1
ATOM 535 O O . GLU A 1 71 ? -2.336 9.700 -5.515 1.00 97.81 71 GLU A O 1
ATOM 540 N N . THR A 1 72 ? -0.781 9.552 -7.111 1.00 98.00 72 THR A N 1
ATOM 541 C CA . THR A 1 72 ? -1.720 9.783 -8.219 1.00 98.00 72 THR A CA 1
ATOM 542 C C . THR A 1 72 ? -2.847 8.745 -8.228 1.00 98.00 72 THR A C 1
ATOM 544 O O . THR A 1 72 ? -4.006 9.078 -8.486 1.00 98.00 72 THR A O 1
ATOM 547 N N . VAL A 1 73 ? -2.534 7.475 -7.952 1.00 97.75 73 VAL A N 1
ATOM 548 C CA . VAL A 1 73 ? -3.549 6.418 -7.826 1.00 97.75 73 VAL A CA 1
ATOM 549 C C . VAL A 1 73 ? -4.411 6.635 -6.581 1.00 97.75 73 VAL A C 1
ATOM 551 O O . VAL A 1 73 ? -5.634 6.535 -6.676 1.00 97.75 73 VAL A O 1
ATOM 554 N N . ALA A 1 74 ? -3.812 7.007 -5.449 1.00 97.62 74 ALA A N 1
ATOM 555 C CA . ALA A 1 74 ? -4.533 7.334 -4.223 1.00 97.62 74 ALA A CA 1
ATOM 556 C C . ALA A 1 74 ? -5.503 8.508 -4.423 1.00 97.62 74 ALA A C 1
ATOM 558 O O . ALA A 1 74 ? -6.653 8.419 -4.002 1.00 97.62 74 ALA A O 1
ATOM 559 N N . SER A 1 75 ? -5.095 9.564 -5.135 1.00 97.38 75 SER A N 1
ATOM 560 C CA . SER A 1 75 ? -5.964 10.694 -5.488 1.00 97.38 75 SER A CA 1
ATOM 561 C C . SER A 1 75 ? -7.142 10.253 -6.357 1.00 97.38 75 SER A C 1
ATOM 563 O O . SER A 1 75 ? -8.275 10.647 -6.101 1.00 97.38 75 SER A O 1
ATOM 565 N N . LYS A 1 76 ? -6.925 9.367 -7.338 1.00 98.00 76 LYS A N 1
ATOM 566 C CA . LYS A 1 76 ? -8.023 8.806 -8.150 1.00 98.00 76 LYS A CA 1
ATOM 567 C C . LYS A 1 76 ? -8.992 7.968 -7.313 1.00 98.00 76 LYS A C 1
ATOM 569 O O . LYS A 1 76 ? -10.201 8.029 -7.527 1.00 98.00 76 LYS A O 1
ATOM 574 N N . LEU A 1 77 ? -8.482 7.191 -6.355 1.00 96.31 77 LEU A N 1
ATOM 575 C CA . LEU A 1 77 ? -9.314 6.442 -5.409 1.00 96.31 77 LEU A CA 1
ATOM 576 C C . LEU A 1 77 ? -10.092 7.386 -4.485 1.00 96.31 77 LEU A C 1
ATOM 578 O O . LEU A 1 77 ? -11.279 7.158 -4.245 1.00 96.31 77 LEU A O 1
ATOM 582 N N . ALA A 1 78 ? -9.462 8.460 -4.010 1.00 95.31 78 ALA A N 1
ATOM 583 C CA . ALA A 1 78 ? -10.098 9.508 -3.220 1.00 95.31 78 ALA A CA 1
ATOM 584 C C . ALA A 1 78 ? -11.231 10.188 -3.998 1.00 95.31 78 ALA A C 1
ATOM 586 O O . ALA A 1 78 ? -12.336 10.294 -3.479 1.00 95.31 78 ALA A O 1
ATOM 587 N N . GLU A 1 79 ? -11.019 10.545 -5.267 1.00 95.38 79 GLU A N 1
ATOM 588 C CA . GLU A 1 79 ? -12.055 11.113 -6.141 1.00 95.38 79 GLU A CA 1
ATOM 589 C C . GLU A 1 79 ? -13.217 10.139 -6.383 1.00 95.38 79 GLU A C 1
ATOM 591 O O . GLU A 1 79 ? -14.384 10.515 -6.265 1.00 95.38 79 GLU A O 1
ATOM 596 N N . ALA A 1 80 ? -12.914 8.876 -6.696 1.00 94.81 80 ALA A N 1
ATOM 597 C CA . ALA A 1 80 ? -13.927 7.870 -7.013 1.00 94.81 80 ALA A CA 1
ATOM 598 C C . ALA A 1 80 ? -14.767 7.473 -5.794 1.00 94.81 80 ALA A C 1
ATOM 600 O O . ALA A 1 80 ? -15.958 7.180 -5.908 1.00 94.81 80 ALA A O 1
ATOM 601 N N . THR A 1 81 ? -14.143 7.436 -4.618 1.00 92.56 81 THR A N 1
ATOM 602 C CA . THR A 1 81 ? -14.826 7.052 -3.387 1.00 92.56 81 THR A CA 1
ATOM 603 C C . THR A 1 81 ? -15.428 8.262 -2.689 1.00 92.56 81 THR A C 1
ATOM 605 O O . THR A 1 81 ? -16.508 8.128 -2.123 1.00 92.56 81 THR A O 1
ATOM 608 N N . GLY A 1 82 ? -14.780 9.426 -2.700 1.00 92.25 82 GLY A N 1
ATOM 609 C CA . GLY A 1 82 ? -15.025 10.587 -1.832 1.00 92.25 82 GLY A CA 1
ATOM 610 C C . GLY A 1 82 ? -14.352 10.476 -0.453 1.00 92.25 82 GLY A C 1
ATOM 611 O O . GLY A 1 82 ? -14.905 10.970 0.530 1.00 92.25 82 GLY A O 1
ATOM 612 N N . LEU A 1 83 ? -13.305 9.654 -0.322 1.00 92.19 83 LEU A N 1
ATOM 613 C CA . LEU A 1 83 ? -12.504 9.511 0.904 1.00 92.19 83 LEU A CA 1
ATOM 614 C C . LEU A 1 83 ? -11.303 10.458 0.849 1.00 92.19 83 LEU A C 1
ATOM 616 O O . LEU A 1 83 ? -10.892 10.865 -0.231 1.00 92.19 83 LEU A O 1
ATOM 620 N N . GLU A 1 84 ? -10.725 10.763 2.006 1.00 89.50 84 GLU A N 1
ATOM 621 C CA . GLU A 1 84 ? -9.467 11.506 2.079 1.00 89.50 84 GLU A CA 1
ATOM 622 C C . GLU A 1 84 ? -8.287 10.544 1.900 1.00 89.50 84 GLU A C 1
ATOM 624 O O . GLU A 1 84 ? -8.271 9.460 2.497 1.00 89.50 84 GLU A O 1
ATOM 629 N N . ALA A 1 85 ? -7.320 10.954 1.078 1.00 94.75 85 ALA A N 1
ATOM 630 C CA . ALA A 1 85 ? -6.038 10.281 0.924 1.00 94.75 85 ALA A CA 1
ATOM 631 C C . ALA A 1 85 ? -4.930 11.091 1.598 1.00 94.75 85 ALA A C 1
ATOM 633 O O . ALA A 1 85 ? -4.862 12.308 1.424 1.00 94.75 85 ALA A O 1
ATOM 634 N N . SER A 1 86 ? -4.063 10.410 2.341 1.00 95.75 86 SER A N 1
ATOM 635 C CA . SER A 1 86 ? -2.916 11.002 3.028 1.00 95.75 86 SER A CA 1
ATOM 636 C C . SER A 1 86 ? -1.649 10.180 2.809 1.00 95.75 86 SER A C 1
ATOM 638 O O . SER A 1 86 ? -1.708 8.953 2.698 1.00 95.75 86 SER A O 1
ATOM 640 N N . ASP A 1 87 ? -0.512 10.870 2.753 1.00 96.44 87 ASP A N 1
ATOM 641 C CA . ASP A 1 87 ? 0.804 10.236 2.832 1.00 96.44 87 ASP A CA 1
ATOM 642 C C . ASP A 1 87 ? 0.974 9.625 4.229 1.00 96.44 87 ASP A C 1
ATOM 644 O O . ASP A 1 87 ? 0.595 10.258 5.213 1.00 96.44 87 ASP A O 1
ATOM 648 N N . TYR A 1 88 ? 1.457 8.389 4.305 1.00 96.44 88 TYR A N 1
ATOM 649 C CA . TYR A 1 88 ? 1.596 7.660 5.559 1.00 96.44 88 TYR A CA 1
ATOM 650 C C . TYR A 1 88 ? 2.902 8.034 6.253 1.00 96.44 88 TYR A C 1
ATOM 652 O O . TYR A 1 88 ? 3.988 7.819 5.711 1.00 96.44 88 TYR A O 1
ATOM 660 N N . ASP A 1 89 ? 2.787 8.528 7.481 1.00 93.62 89 ASP A N 1
ATOM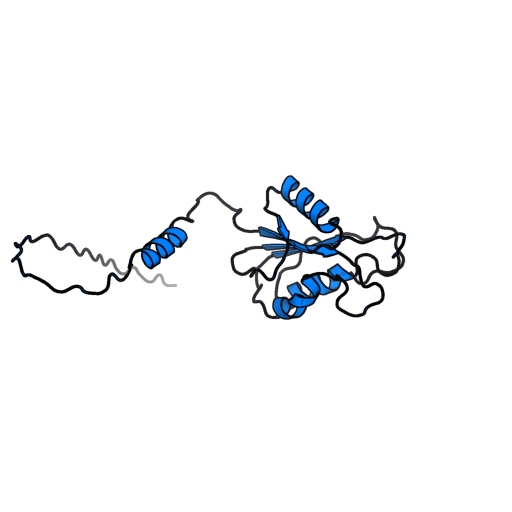 661 C CA . ASP A 1 89 ? 3.917 8.942 8.322 1.00 93.62 89 ASP A CA 1
ATOM 662 C C . ASP A 1 89 ? 3.809 8.355 9.743 1.00 93.62 89 ASP A C 1
ATOM 664 O O . ASP A 1 89 ? 4.228 8.956 10.733 1.00 93.62 89 ASP A O 1
ATOM 668 N N . GLY A 1 90 ? 3.215 7.162 9.861 1.00 91.25 90 GLY A N 1
ATOM 669 C CA . GLY A 1 90 ? 3.095 6.445 11.135 1.00 91.25 90 GLY A CA 1
ATOM 670 C C . GLY A 1 90 ? 1.807 6.727 11.909 1.00 91.25 90 GLY A C 1
ATOM 671 O O . GLY A 1 90 ? 1.783 6.615 13.137 1.00 91.25 90 GLY A O 1
ATOM 672 N N . GLU A 1 91 ? 0.729 7.114 11.227 1.00 88.94 91 GLU A N 1
ATOM 673 C CA . GLU A 1 91 ? -0.578 7.280 11.855 1.00 88.94 91 GLU A CA 1
ATOM 674 C C . GLU A 1 91 ? -1.129 5.961 12.421 1.00 88.94 91 GLU A C 1
ATOM 676 O O . GLU A 1 91 ? -0.924 4.877 11.870 1.00 88.94 91 GLU A O 1
ATOM 681 N N . ASP A 1 92 ? -1.896 6.065 13.511 1.00 83.94 92 ASP A N 1
ATOM 682 C CA . ASP A 1 92 ? -2.638 4.942 14.086 1.00 83.94 92 ASP A CA 1
ATOM 683 C C . ASP A 1 92 ? -3.974 4.733 13.346 1.00 83.94 92 ASP A C 1
ATOM 685 O O . ASP A 1 92 ? -4.699 5.678 13.023 1.00 83.94 92 ASP A O 1
ATOM 689 N N . PHE A 1 93 ? -4.336 3.470 13.124 1.00 89.81 93 PHE A N 1
ATOM 690 C CA . PHE A 1 93 ? -5.585 3.047 12.489 1.00 89.81 93 PHE A CA 1
ATOM 691 C C . PHE A 1 93 ? -6.714 2.761 13.497 1.00 89.81 93 PHE A C 1
ATOM 693 O O . PHE A 1 93 ? -7.812 2.336 13.113 1.00 89.81 93 PHE A O 1
ATOM 700 N N . SER A 1 94 ? -6.476 2.947 14.798 1.00 83.94 94 SER A N 1
ATOM 701 C CA . SER A 1 94 ? -7.429 2.647 15.874 1.00 83.94 94 SER A CA 1
ATOM 702 C C . SER A 1 94 ? -8.768 3.381 15.725 1.00 83.94 94 SER A C 1
ATOM 704 O O . SER A 1 94 ? -9.816 2.760 15.926 1.00 83.94 94 SER A O 1
ATOM 706 N N . ASP A 1 95 ? -8.744 4.631 15.258 1.00 86.75 95 ASP A N 1
ATOM 707 C CA . ASP A 1 95 ? -9.925 5.476 15.027 1.00 86.75 95 ASP A CA 1
ATOM 708 C C . ASP A 1 95 ? -10.681 5.169 13.715 1.00 86.75 95 ASP A C 1
ATOM 710 O O . ASP A 1 95 ? -11.730 5.765 13.453 1.00 86.75 95 ASP A O 1
ATOM 714 N N . LEU A 1 96 ? -10.169 4.251 12.887 1.00 90.88 96 LEU A N 1
ATOM 715 C CA . LEU A 1 96 ? -10.742 3.882 11.591 1.00 90.88 96 LEU A CA 1
ATOM 716 C C . LEU A 1 96 ? -11.414 2.504 11.639 1.00 90.88 96 LEU A C 1
ATOM 718 O O . LEU A 1 96 ? -10.890 1.552 12.209 1.00 90.88 96 LEU A O 1
ATOM 722 N N . ASP A 1 97 ? -12.552 2.350 10.978 1.00 91.38 97 ASP A N 1
ATOM 723 C CA . ASP A 1 97 ? -13.173 1.043 10.742 1.00 91.38 97 ASP A CA 1
ATOM 724 C C . ASP A 1 97 ? -12.496 0.279 9.582 1.00 91.38 97 ASP A C 1
ATOM 726 O O . ASP A 1 97 ? -12.636 -0.943 9.471 1.00 91.38 97 ASP A O 1
ATOM 730 N N . GLY A 1 98 ? -11.755 0.974 8.710 1.00 93.88 98 GLY A N 1
ATOM 731 C CA . GLY A 1 98 ? -10.987 0.340 7.643 1.00 93.88 98 GLY A CA 1
ATOM 732 C C . GLY A 1 98 ? -9.883 1.200 7.031 1.00 93.88 98 GLY A C 1
ATOM 733 O O . GLY A 1 98 ? -9.794 2.403 7.266 1.00 93.88 98 GLY A O 1
ATOM 734 N N . VAL A 1 99 ? -9.034 0.560 6.233 1.00 96.00 99 VAL A N 1
ATOM 735 C CA . VAL A 1 99 ? -7.844 1.172 5.626 1.00 96.00 99 VAL A CA 1
ATOM 736 C C . VAL A 1 99 ? -7.717 0.720 4.174 1.00 96.00 99 VAL A C 1
ATOM 738 O O . VAL A 1 99 ? -7.941 -0.446 3.854 1.00 96.00 99 VAL A O 1
ATOM 741 N N . ILE A 1 100 ? -7.353 1.641 3.289 1.00 97.56 100 ILE A N 1
ATOM 742 C CA . ILE A 1 100 ? -6.878 1.335 1.940 1.00 97.56 100 ILE A CA 1
ATOM 743 C C . ILE A 1 100 ? -5.421 1.788 1.884 1.00 97.56 100 ILE A C 1
ATOM 745 O O . ILE A 1 100 ? -5.165 2.986 1.952 1.00 97.56 100 ILE A O 1
ATOM 749 N N . ALA A 1 101 ? -4.485 0.847 1.797 1.00 97.94 101 ALA A N 1
ATOM 750 C CA . ALA A 1 101 ? -3.055 1.121 1.868 1.00 97.94 101 ALA A CA 1
ATOM 751 C C . ALA A 1 101 ? -2.391 0.995 0.486 1.00 97.94 101 ALA A C 1
ATOM 753 O O . ALA A 1 101 ? -2.580 0.000 -0.212 1.00 97.94 101 ALA A O 1
ATOM 754 N N . GLY A 1 102 ? -1.636 2.010 0.076 1.00 97.81 102 GLY A N 1
ATOM 755 C CA . GLY A 1 102 ? -0.989 2.103 -1.229 1.00 97.81 102 GLY A CA 1
ATOM 756 C C . GLY A 1 102 ? 0.520 1.977 -1.146 1.00 97.81 102 GLY A C 1
ATOM 757 O O . GLY A 1 102 ? 1.156 2.801 -0.490 1.00 97.81 102 GLY A O 1
ATOM 758 N N . CYS A 1 103 ? 1.098 1.012 -1.859 1.00 97.25 103 CYS A N 1
ATOM 759 C CA . CYS A 1 103 ? 2.530 0.724 -1.808 1.00 97.25 103 CYS A CA 1
ATOM 760 C C . CYS A 1 103 ? 3.152 0.620 -3.213 1.00 97.25 103 CYS A C 1
ATOM 762 O O . CYS A 1 103 ? 2.609 -0.075 -4.075 1.00 97.25 103 CYS A O 1
ATOM 764 N N . PRO A 1 104 ? 4.289 1.281 -3.487 1.00 96.94 104 PRO A N 1
ATOM 765 C CA . PRO A 1 104 ? 5.075 1.019 -4.684 1.00 96.94 104 PRO A CA 1
ATOM 766 C C . PRO A 1 104 ? 5.978 -0.209 -4.491 1.00 96.94 104 PRO A C 1
ATOM 768 O O . PRO A 1 104 ? 6.073 -0.773 -3.403 1.00 96.94 104 PRO A O 1
ATOM 771 N N . THR A 1 105 ? 6.681 -0.612 -5.546 1.00 95.75 105 THR A N 1
ATOM 772 C CA . THR A 1 105 ? 7.827 -1.532 -5.464 1.00 95.75 105 THR A CA 1
ATOM 773 C C . THR A 1 105 ? 9.050 -0.857 -6.078 1.00 95.75 105 THR A C 1
ATOM 775 O O . THR A 1 105 ? 8.969 -0.361 -7.200 1.00 95.75 105 THR A O 1
ATOM 778 N N . TRP A 1 106 ? 10.163 -0.822 -5.342 1.00 92.44 106 TRP A N 1
ATOM 779 C CA . TRP A 1 106 ? 11.416 -0.178 -5.764 1.00 92.44 106 TRP A CA 1
ATOM 780 C C . TRP A 1 106 ? 12.650 -1.057 -5.568 1.00 92.44 106 TRP A C 1
ATOM 782 O O . TRP A 1 106 ? 13.524 -1.077 -6.432 1.00 92.44 106 TRP A O 1
ATOM 792 N N . ASN A 1 107 ? 12.740 -1.789 -4.458 1.00 87.75 107 ASN A N 1
ATOM 793 C CA . ASN A 1 107 ? 13.912 -2.604 -4.135 1.00 87.75 107 ASN A CA 1
ATOM 794 C C . ASN A 1 107 ? 13.767 -4.016 -4.734 1.00 87.75 107 ASN A C 1
ATOM 796 O O . ASN A 1 107 ? 13.553 -5.005 -4.036 1.00 87.75 107 ASN A O 1
ATOM 800 N N . THR A 1 108 ? 13.797 -4.092 -6.067 1.00 80.44 108 THR A N 1
ATOM 801 C CA . THR A 1 108 ? 13.569 -5.333 -6.823 1.00 80.44 108 THR A CA 1
ATOM 802 C C . THR A 1 108 ? 14.663 -6.364 -6.557 1.00 80.44 108 THR A C 1
ATOM 804 O O . THR A 1 108 ? 15.848 -6.033 -6.614 1.00 80.44 108 THR A O 1
ATOM 807 N N . GLY A 1 109 ? 14.275 -7.614 -6.312 1.00 82.81 109 GLY A N 1
ATOM 808 C CA . GLY A 1 109 ? 15.168 -8.711 -5.941 1.00 82.81 109 GLY A CA 1
ATOM 809 C C . GLY A 1 109 ? 15.479 -8.787 -4.445 1.00 82.81 109 GLY A C 1
ATOM 810 O O . GLY A 1 109 ? 16.176 -9.710 -4.029 1.00 82.81 109 GLY A O 1
ATOM 811 N N . ALA A 1 110 ? 14.977 -7.852 -3.633 1.00 88.38 110 ALA A N 1
ATOM 812 C CA . ALA A 1 110 ? 15.126 -7.917 -2.187 1.00 88.38 110 ALA A CA 1
ATOM 813 C C . ALA A 1 110 ? 14.119 -8.879 -1.542 1.00 88.38 110 ALA A C 1
ATOM 815 O O . ALA A 1 110 ? 12.979 -9.061 -1.993 1.00 88.38 110 ALA A O 1
ATOM 816 N N . ASP A 1 111 ? 14.545 -9.486 -0.439 1.00 88.69 111 ASP A N 1
ATOM 817 C CA . ASP A 1 111 ? 13.690 -10.355 0.363 1.00 88.69 111 ASP A CA 1
ATOM 818 C C . ASP A 1 111 ? 12.788 -9.569 1.311 1.00 88.69 111 ASP A C 1
ATOM 820 O O . ASP A 1 111 ? 11.688 -10.030 1.583 1.00 88.69 111 ASP A O 1
ATOM 824 N N . GLU A 1 112 ? 13.195 -8.375 1.736 1.00 90.81 112 GLU A N 1
ATOM 825 C CA . GLU A 1 112 ? 12.447 -7.509 2.653 1.00 90.81 112 GLU A CA 1
ATOM 826 C C . GLU A 1 112 ? 12.627 -6.033 2.262 1.00 90.81 112 GLU A C 1
ATOM 828 O O . GLU A 1 112 ? 13.591 -5.690 1.564 1.00 90.81 112 GLU A O 1
ATOM 833 N N . TYR A 1 113 ? 11.730 -5.166 2.736 1.00 92.38 113 TYR A N 1
ATOM 834 C CA . TYR A 1 113 ? 11.765 -3.709 2.539 1.00 92.38 113 TYR A CA 1
ATOM 835 C C . TYR A 1 113 ? 11.753 -3.335 1.052 1.00 92.38 113 TYR A C 1
ATOM 837 O O . TYR A 1 113 ? 12.668 -2.702 0.504 1.00 92.38 113 TYR A O 1
ATOM 845 N N . ARG A 1 114 ? 10.731 -3.834 0.351 1.00 95.06 114 ARG A N 1
ATOM 846 C CA . ARG A 1 114 ? 10.620 -3.745 -1.108 1.00 95.06 114 ARG A CA 1
ATOM 847 C C . ARG A 1 114 ? 10.009 -2.434 -1.578 1.00 95.06 114 ARG A C 1
ATOM 849 O O . ARG A 1 114 ? 10.153 -2.089 -2.758 1.00 95.06 114 ARG A O 1
ATOM 856 N N . SER A 1 115 ? 9.349 -1.687 -0.691 1.00 93.06 115 SER A N 1
ATOM 857 C CA . SER A 1 115 ? 8.665 -0.451 -1.069 1.00 93.06 115 SER A CA 1
ATOM 858 C C . SER A 1 115 ? 9.637 0.701 -1.325 1.00 93.06 115 SER A C 1
ATOM 860 O O . SER A 1 115 ? 9.372 1.538 -2.187 1.00 93.06 115 SER A O 1
ATOM 862 N N . GLY A 1 116 ? 10.772 0.746 -0.623 1.00 93.62 116 GLY A N 1
ATOM 863 C CA . GLY A 1 116 ? 11.678 1.893 -0.614 1.00 93.62 116 GLY A CA 1
ATOM 864 C C . GLY A 1 116 ? 10.996 3.172 -0.115 1.00 93.62 116 GLY A C 1
ATOM 865 O O . GLY A 1 116 ? 11.310 4.261 -0.590 1.00 93.62 116 GLY A O 1
ATOM 866 N N . THR A 1 117 ? 9.997 3.044 0.756 1.00 95.81 117 THR A N 1
ATOM 867 C CA . THR A 1 117 ? 9.194 4.156 1.285 1.00 95.81 117 THR A CA 1
ATOM 868 C C . THR A 1 117 ? 9.012 4.016 2.788 1.00 95.81 117 THR A C 1
ATOM 870 O O . THR A 1 117 ? 9.407 3.010 3.367 1.00 95.81 117 THR A O 1
ATOM 873 N N . THR A 1 118 ? 8.335 4.985 3.403 1.00 96.25 118 THR A N 1
ATOM 874 C CA . THR A 1 118 ? 7.974 4.981 4.823 1.00 96.25 118 THR A CA 1
ATOM 875 C C . THR A 1 118 ? 7.317 3.675 5.282 1.00 96.25 118 THR A C 1
ATOM 877 O O . THR A 1 118 ? 7.482 3.294 6.432 1.00 96.25 118 THR A O 1
ATOM 880 N N . TRP A 1 119 ? 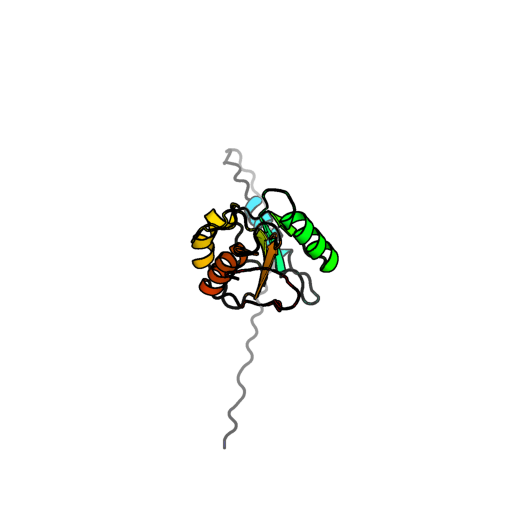6.627 2.929 4.406 1.00 96.94 119 TRP A N 1
ATOM 881 C CA . TRP A 1 119 ? 6.088 1.614 4.771 1.00 96.94 119 TRP A CA 1
ATOM 882 C C . TRP A 1 119 ? 7.139 0.676 5.357 1.00 96.94 119 TRP A C 1
ATOM 884 O O . TRP A 1 119 ? 6.849 0.035 6.364 1.00 96.94 119 TRP A O 1
ATOM 894 N N . ASP A 1 120 ? 8.342 0.645 4.781 1.00 96.19 120 ASP A N 1
ATOM 895 C CA . ASP A 1 120 ? 9.433 -0.238 5.201 1.00 96.19 120 ASP A CA 1
ATOM 896 C C . ASP A 1 120 ? 9.814 -0.009 6.674 1.00 96.19 120 ASP A C 1
ATOM 898 O O . ASP A 1 120 ? 10.089 -0.966 7.396 1.00 96.19 120 ASP A O 1
ATOM 902 N N . ASP A 1 121 ? 9.733 1.237 7.149 1.00 96.38 121 ASP A N 1
ATOM 903 C CA . ASP A 1 121 ? 10.050 1.613 8.531 1.00 96.38 121 ASP A CA 1
ATOM 904 C C . ASP A 1 121 ? 8.950 1.203 9.530 1.00 96.38 121 ASP A C 1
ATOM 906 O O . ASP A 1 121 ? 9.204 1.057 10.729 1.00 96.38 121 ASP A O 1
ATOM 910 N N . TYR A 1 122 ? 7.717 1.005 9.053 1.00 96.44 122 TYR A N 1
ATOM 911 C CA . TYR A 1 122 ? 6.544 0.758 9.896 1.00 96.44 122 TYR A CA 1
ATOM 912 C C . TYR A 1 122 ? 5.972 -0.658 9.784 1.00 96.44 122 TYR A C 1
ATOM 914 O O . TYR A 1 122 ? 5.088 -0.987 10.574 1.00 96.44 122 TYR A O 1
ATOM 922 N N . LEU A 1 123 ? 6.467 -1.5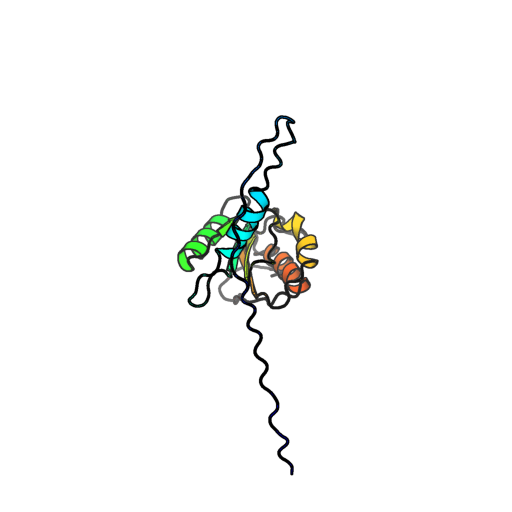24 8.888 1.00 96.00 123 LEU A N 1
ATOM 923 C CA . LEU A 1 123 ? 5.963 -2.900 8.729 1.00 96.00 123 LEU A CA 1
ATOM 924 C C . LEU A 1 123 ? 5.886 -3.656 10.064 1.00 96.00 123 LEU A C 1
ATOM 926 O O . LEU A 1 123 ? 4.869 -4.286 10.355 1.00 96.00 123 LEU A O 1
ATOM 930 N N . ASP A 1 124 ? 6.924 -3.573 10.896 1.00 96.19 124 ASP A N 1
ATOM 931 C CA . ASP A 1 124 ? 6.940 -4.237 12.205 1.00 96.19 124 ASP A CA 1
ATOM 932 C C . ASP A 1 124 ? 6.009 -3.567 13.218 1.00 96.19 124 ASP A C 1
ATOM 934 O O . ASP A 1 124 ? 5.311 -4.257 13.957 1.00 96.19 124 ASP A O 1
ATOM 938 N N . THR A 1 125 ? 5.907 -2.237 13.187 1.00 95.75 125 THR A N 1
ATOM 939 C CA . THR A 1 125 ? 4.961 -1.491 14.031 1.00 95.75 125 THR A CA 1
ATOM 940 C C . THR A 1 125 ? 3.514 -1.872 13.701 1.00 95.75 125 THR A C 1
ATOM 942 O O . THR A 1 125 ? 2.704 -2.087 14.601 1.00 95.75 125 THR A O 1
ATOM 945 N N . ILE A 1 126 ? 3.187 -2.019 12.412 1.00 95.81 126 ILE A N 1
ATOM 946 C CA . ILE A 1 126 ? 1.848 -2.398 11.948 1.00 95.81 126 ILE A CA 1
ATOM 947 C C . ILE A 1 126 ? 1.470 -3.786 12.465 1.00 95.81 126 ILE A C 1
ATOM 949 O O . ILE A 1 126 ? 0.344 -3.962 12.928 1.00 95.81 126 ILE A O 1
ATOM 953 N N . LYS A 1 127 ? 2.400 -4.753 12.440 1.00 95.69 127 LYS A N 1
ATOM 954 C CA . LYS A 1 127 ? 2.174 -6.124 12.942 1.00 95.69 127 LYS A CA 1
ATOM 955 C C . LYS A 1 127 ? 1.771 -6.154 14.421 1.00 95.69 127 LYS A C 1
ATOM 957 O O . LYS A 1 127 ? 1.108 -7.099 14.846 1.00 95.69 127 LYS A O 1
ATOM 962 N N . GLU A 1 128 ? 2.164 -5.148 15.202 1.00 95.44 128 GLU A N 1
ATOM 963 C CA . GLU A 1 128 ? 1.862 -5.047 16.635 1.00 95.44 128 GLU A CA 1
ATOM 964 C C . GLU A 1 128 ? 0.499 -4.400 16.941 1.00 95.44 128 GLU A C 1
ATOM 966 O O . GLU A 1 128 ? 0.036 -4.447 18.085 1.00 95.44 128 GLU A O 1
ATOM 971 N N . TYR A 1 129 ? -0.176 -3.814 15.948 1.00 93.62 129 TYR A N 1
ATOM 972 C CA . TYR A 1 129 ? -1.489 -3.201 16.142 1.00 93.62 129 TYR A CA 1
ATOM 973 C C . TYR A 1 129 ? -2.604 -4.233 16.382 1.00 93.62 129 TYR A C 1
ATOM 975 O O . TYR A 1 129 ? -2.581 -5.347 15.866 1.00 93.62 129 TYR A O 1
ATOM 983 N N . ASP A 1 130 ? -3.643 -3.841 17.133 1.00 93.50 130 ASP A N 1
ATOM 984 C CA . ASP A 1 130 ? -4.877 -4.631 17.262 1.00 93.50 130 ASP A CA 1
ATOM 985 C C . ASP A 1 130 ? -5.891 -4.195 16.199 1.00 93.50 130 ASP A C 1
ATOM 987 O O . ASP A 1 130 ? -6.730 -3.315 16.415 1.00 93.50 130 ASP A O 1
ATOM 991 N N . LEU A 1 131 ? -5.795 -4.804 15.015 1.00 94.25 131 LEU A N 1
ATOM 992 C CA . LEU A 1 131 ? -6.662 -4.493 13.876 1.00 94.25 131 LEU A CA 1
ATOM 993 C C . LEU A 1 131 ? -7.823 -5.483 13.723 1.00 94.25 131 LEU A C 1
ATOM 995 O O . LEU A 1 131 ? -8.482 -5.533 12.680 1.00 94.25 131 LEU A O 1
ATOM 999 N N . LYS A 1 132 ? -8.130 -6.257 14.771 1.00 93.56 132 LYS A N 1
ATOM 1000 C CA . LYS A 1 132 ? -9.218 -7.241 14.747 1.00 93.56 132 LYS A CA 1
ATOM 1001 C C . LYS A 1 132 ? -10.559 -6.590 14.429 1.00 93.56 132 LYS A C 1
ATOM 1003 O O . LYS A 1 132 ? -11.024 -5.680 15.108 1.00 93.56 132 LYS A O 1
ATOM 1008 N N . GLY A 1 133 ? -11.212 -7.116 13.396 1.00 88.69 133 GLY A N 1
ATOM 1009 C CA . GLY A 1 133 ? -12.512 -6.630 12.931 1.00 88.69 133 GLY A CA 1
ATOM 1010 C C . GLY A 1 133 ? -12.443 -5.408 12.012 1.00 88.69 133 GLY A C 1
ATOM 1011 O O . GLY A 1 133 ? -13.474 -5.056 11.440 1.00 88.69 133 GLY A O 1
ATOM 1012 N N . LYS A 1 134 ? -11.259 -4.811 11.811 1.00 93.62 134 LYS A N 1
ATOM 1013 C CA . LYS A 1 134 ? -11.044 -3.766 10.803 1.00 93.62 134 LYS A CA 1
ATOM 1014 C C . LYS A 1 134 ? -10.854 -4.394 9.429 1.00 93.62 134 LYS A C 1
ATOM 1016 O O . LYS A 1 134 ? -10.338 -5.506 9.303 1.00 93.62 134 LYS A O 1
ATOM 1021 N N . VAL A 1 135 ? -11.296 -3.685 8.396 1.00 96.25 135 VAL A N 1
ATOM 1022 C CA . VAL A 1 135 ? -11.190 -4.137 7.003 1.00 96.25 135 VAL A CA 1
ATOM 1023 C C . VAL A 1 135 ? -10.058 -3.392 6.312 1.00 96.25 135 VAL A C 1
ATOM 1025 O O . VAL A 1 135 ? -10.045 -2.165 6.329 1.00 96.25 135 VAL A O 1
ATOM 1028 N N . VAL A 1 136 ? -9.135 -4.120 5.686 1.00 97.75 136 VAL A N 1
ATOM 1029 C CA . VAL A 1 136 ? -7.987 -3.526 4.991 1.00 97.75 136 VAL A CA 1
ATOM 1030 C C . VAL A 1 136 ? -7.940 -3.999 3.542 1.00 97.75 136 VAL A C 1
ATOM 1032 O O . VAL A 1 136 ? -8.105 -5.186 3.267 1.00 97.75 136 VAL A O 1
ATOM 1035 N N . ALA A 1 137 ? -7.718 -3.069 2.618 1.00 98.00 137 ALA A N 1
ATOM 1036 C CA . ALA A 1 137 ? -7.384 -3.349 1.225 1.00 98.00 137 ALA A CA 1
ATOM 1037 C C . ALA A 1 137 ? -6.005 -2.766 0.906 1.00 98.00 137 ALA A C 1
ATOM 1039 O O . ALA A 1 137 ? -5.654 -1.710 1.427 1.00 98.00 137 ALA A O 1
ATOM 1040 N N . VAL A 1 138 ? -5.241 -3.431 0.041 1.00 98.06 138 VAL A N 1
ATOM 1041 C CA . VAL A 1 138 ? -3.917 -2.966 -0.395 1.00 98.06 138 VAL A CA 1
ATOM 1042 C C . VAL A 1 138 ? -3.936 -2.762 -1.907 1.00 98.06 138 VAL A C 1
ATOM 1044 O O . VAL A 1 138 ? -4.511 -3.576 -2.627 1.00 98.06 138 VAL A O 1
ATOM 1047 N N . PHE A 1 139 ? -3.331 -1.679 -2.393 1.00 97.94 139 PHE A N 1
ATOM 1048 C CA . PHE A 1 139 ? -3.105 -1.450 -3.819 1.00 97.94 139 PHE A CA 1
ATOM 1049 C C . PHE A 1 139 ? -1.628 -1.178 -4.108 1.00 97.94 139 PHE A C 1
ATOM 1051 O O . PHE A 1 139 ? -0.911 -0.598 -3.291 1.00 97.94 139 PHE A O 1
ATOM 1058 N N . GLY A 1 140 ? -1.189 -1.603 -5.293 1.00 96.00 140 GLY A N 1
ATOM 1059 C CA . GLY A 1 140 ? 0.209 -1.580 -5.709 1.00 96.00 140 GLY A CA 1
ATOM 1060 C C . GLY A 1 140 ? 0.481 -0.682 -6.901 1.00 96.00 140 GLY A C 1
ATOM 1061 O O . GLY A 1 140 ? -0.360 -0.547 -7.790 1.00 96.00 140 GLY A O 1
ATOM 1062 N N . CYS A 1 141 ? 1.676 -0.098 -6.943 1.00 95.69 141 CYS A N 1
ATOM 1063 C CA . CYS A 1 141 ? 2.243 0.495 -8.152 1.00 95.69 141 CYS A CA 1
ATOM 1064 C C . CYS A 1 141 ? 3.564 -0.203 -8.501 1.00 95.69 141 CYS A C 1
ATOM 1066 O O . CYS A 1 141 ? 4.539 -0.092 -7.760 1.00 95.69 141 CYS A O 1
ATOM 1068 N N . GLY A 1 142 ? 3.600 -0.882 -9.648 1.00 93.81 142 GLY A N 1
ATOM 1069 C CA . GLY A 1 142 ? 4.775 -1.578 -10.173 1.00 93.81 142 GLY A CA 1
ATOM 1070 C C . GLY A 1 142 ? 4.838 -1.501 -11.699 1.00 93.81 142 GLY A C 1
ATOM 1071 O O . GLY A 1 142 ? 3.851 -1.158 -12.353 1.00 93.81 142 GLY A O 1
ATOM 1072 N N . ASP A 1 143 ? 6.004 -1.802 -12.266 1.00 94.50 143 ASP A N 1
ATOM 1073 C CA . ASP A 1 143 ? 6.237 -1.819 -13.714 1.00 94.50 143 ASP A CA 1
ATOM 1074 C C . ASP A 1 143 ? 6.426 -3.262 -14.192 1.00 94.50 143 ASP A C 1
ATOM 1076 O O . ASP A 1 143 ? 7.460 -3.887 -13.962 1.00 94.50 143 ASP A O 1
ATOM 1080 N N . SER A 1 144 ? 5.406 -3.780 -14.876 1.00 93.50 144 SER A N 1
ATOM 1081 C CA . SER A 1 144 ? 5.361 -5.164 -15.344 1.00 93.50 144 SER A CA 1
ATOM 1082 C C . SER A 1 144 ? 6.224 -5.432 -16.583 1.00 93.50 144 SER A C 1
ATOM 1084 O O . SER A 1 144 ? 6.356 -6.582 -16.990 1.00 93.50 144 SER A O 1
ATOM 1086 N N . GLN A 1 145 ? 6.787 -4.394 -17.214 1.00 92.94 145 GLN A N 1
ATOM 1087 C CA . GLN A 1 145 ? 7.623 -4.528 -18.408 1.00 92.94 145 GLN A CA 1
ATOM 1088 C C . GLN A 1 145 ? 9.103 -4.526 -18.045 1.00 92.94 145 GLN A C 1
ATOM 1090 O O . GLN A 1 145 ? 9.823 -5.458 -18.398 1.00 92.94 145 GLN A O 1
ATOM 1095 N N . SER A 1 146 ? 9.561 -3.490 -17.341 1.00 93.88 146 SER A N 1
ATOM 1096 C CA . SER A 1 146 ? 10.987 -3.344 -17.016 1.00 93.88 146 SER A CA 1
ATOM 1097 C C . SER A 1 146 ? 11.396 -4.178 -15.802 1.00 93.88 146 SER A C 1
ATOM 1099 O O . SER A 1 146 ? 12.557 -4.566 -15.695 1.00 93.88 146 SER A O 1
ATOM 1101 N N . TYR A 1 147 ? 10.445 -4.473 -14.908 1.00 93.62 147 TYR A N 1
ATOM 1102 C CA . TYR A 1 147 ? 10.649 -5.238 -13.675 1.00 93.62 147 TYR A CA 1
ATOM 1103 C C . TYR A 1 147 ? 9.672 -6.415 -13.592 1.00 93.62 147 TYR A C 1
ATOM 1105 O O . TYR A 1 147 ? 9.074 -6.684 -12.553 1.00 93.62 147 TYR A O 1
ATOM 1113 N N . ALA A 1 148 ? 9.515 -7.115 -14.717 1.00 94.06 148 ALA A N 1
ATOM 1114 C CA . ALA A 1 148 ? 8.569 -8.213 -14.877 1.00 94.06 148 ALA A CA 1
ATOM 1115 C C . ALA A 1 148 ? 8.738 -9.335 -13.837 1.00 94.06 148 ALA A C 1
ATOM 1117 O O . ALA A 1 148 ? 7.749 -9.966 -13.494 1.00 94.06 148 ALA A O 1
ATOM 1118 N N . ASP A 1 149 ? 9.948 -9.570 -13.324 1.00 94.69 149 ASP A N 1
ATOM 1119 C CA . ASP A 1 149 ? 10.226 -10.631 -12.340 1.00 94.69 149 ASP A CA 1
ATOM 1120 C C . ASP A 1 149 ? 10.016 -10.186 -10.877 1.00 94.69 149 ASP A C 1
ATOM 1122 O O . ASP A 1 149 ? 10.314 -10.929 -9.952 1.00 94.69 149 ASP A O 1
ATOM 1126 N N . ASN A 1 150 ? 9.584 -8.942 -10.646 1.00 93.88 150 ASN A N 1
ATOM 1127 C CA . ASN A 1 150 ? 9.346 -8.381 -9.308 1.00 93.88 150 ASN A CA 1
ATOM 1128 C C . ASN A 1 150 ? 8.082 -7.505 -9.315 1.00 93.88 150 ASN A C 1
ATOM 1130 O O . ASN A 1 150 ? 8.046 -6.413 -8.732 1.00 93.88 150 ASN A O 1
ATOM 1134 N N . PHE A 1 151 ? 7.074 -7.906 -10.093 1.00 95.00 151 PHE A N 1
ATOM 1135 C CA . PHE A 1 151 ? 5.918 -7.060 -10.355 1.00 95.00 151 PHE A CA 1
ATOM 1136 C C . PHE A 1 151 ? 5.072 -6.893 -9.087 1.00 95.00 151 PHE A C 1
ATOM 1138 O O . PHE A 1 151 ? 4.455 -7.840 -8.615 1.00 95.00 151 PHE A O 1
ATOM 1145 N N . CYS A 1 152 ? 5.012 -5.664 -8.564 1.00 94.88 152 CYS A N 1
ATOM 1146 C CA . CYS A 1 152 ? 4.230 -5.284 -7.379 1.00 94.88 152 CYS A CA 1
ATOM 1147 C C . CYS A 1 152 ? 4.602 -5.990 -6.057 1.00 94.88 152 CYS A C 1
ATOM 1149 O O . CYS A 1 152 ? 3.849 -5.862 -5.098 1.00 94.88 152 CYS A O 1
ATOM 1151 N N . ASP A 1 153 ? 5.772 -6.625 -5.940 1.00 95.19 153 ASP A N 1
ATOM 1152 C CA . ASP A 1 153 ? 6.189 -7.397 -4.752 1.00 95.19 153 ASP A CA 1
ATOM 1153 C C . ASP A 1 153 ? 6.069 -6.677 -3.396 1.00 95.19 153 ASP A C 1
ATOM 1155 O O . ASP A 1 153 ? 5.946 -7.329 -2.359 1.00 95.19 153 ASP A O 1
ATOM 1159 N N . GLY A 1 154 ? 6.133 -5.343 -3.369 1.00 94.25 154 GLY A N 1
ATOM 1160 C CA . GLY A 1 154 ? 6.003 -4.560 -2.137 1.00 94.25 154 GLY A CA 1
ATOM 1161 C C . GLY A 1 154 ? 4.623 -4.659 -1.478 1.00 94.25 154 GLY A C 1
ATOM 1162 O O . GLY A 1 154 ? 4.514 -4.497 -0.264 1.00 94.25 154 GLY A O 1
ATOM 1163 N N . ILE A 1 155 ? 3.561 -4.967 -2.236 1.00 96.25 155 ILE A N 1
ATOM 1164 C CA . ILE A 1 155 ? 2.219 -5.087 -1.642 1.00 96.25 155 ILE A CA 1
ATOM 1165 C C . ILE A 1 155 ? 2.072 -6.329 -0.764 1.00 96.25 155 ILE A C 1
ATOM 1167 O O . ILE A 1 155 ? 1.224 -6.327 0.125 1.00 96.25 155 ILE A O 1
ATOM 1171 N N . GLU A 1 156 ? 2.890 -7.360 -0.987 1.00 96.62 156 GLU A N 1
ATOM 1172 C CA . GLU A 1 156 ? 2.865 -8.592 -0.198 1.00 96.62 156 GLU A CA 1
ATOM 1173 C C . GLU A 1 156 ? 3.296 -8.347 1.251 1.00 96.62 156 GLU A C 1
ATOM 1175 O O . GLU A 1 156 ? 2.599 -8.753 2.179 1.00 96.62 156 GLU A O 1
ATOM 1180 N N . GLU A 1 157 ? 4.390 -7.612 1.465 1.00 96.12 157 GLU A N 1
ATOM 1181 C CA . GLU A 1 157 ? 4.876 -7.301 2.816 1.00 96.12 157 GLU A CA 1
ATOM 1182 C C . GLU A 1 157 ? 3.850 -6.486 3.598 1.00 96.12 157 GLU A C 1
ATOM 1184 O O . GLU A 1 157 ? 3.565 -6.768 4.766 1.00 96.12 157 GLU A O 1
ATOM 1189 N N . LEU A 1 158 ? 3.250 -5.501 2.926 1.00 97.25 158 LEU A N 1
ATOM 1190 C CA . LEU A 1 158 ? 2.231 -4.656 3.522 1.00 97.25 158 LEU A CA 1
ATOM 1191 C C . LEU A 1 158 ? 0.960 -5.454 3.836 1.00 97.25 158 LEU A C 1
ATOM 1193 O O . LEU A 1 158 ? 0.392 -5.317 4.921 1.00 97.25 158 LEU A O 1
ATOM 1197 N N . HIS A 1 159 ? 0.532 -6.329 2.921 1.00 97.94 159 HIS A N 1
ATOM 1198 C CA . HIS A 1 159 ? -0.594 -7.235 3.142 1.00 97.94 159 HIS A CA 1
ATOM 1199 C C . HIS A 1 159 ? -0.357 -8.139 4.353 1.00 97.94 159 HIS A C 1
ATOM 1201 O O . HIS A 1 159 ? -1.197 -8.182 5.257 1.00 97.94 159 HIS A O 1
ATOM 1207 N N . ASN A 1 160 ? 0.806 -8.788 4.415 1.00 97.81 160 ASN A N 1
ATOM 1208 C CA . ASN A 1 160 ? 1.179 -9.676 5.508 1.00 97.81 160 ASN A CA 1
ATOM 1209 C C . ASN A 1 160 ? 1.250 -8.946 6.849 1.00 97.81 160 ASN A C 1
ATOM 1211 O O . ASN A 1 160 ? 0.806 -9.491 7.860 1.00 97.81 160 ASN A O 1
ATOM 1215 N N . ALA A 1 161 ? 1.771 -7.715 6.876 1.00 97.44 161 ALA A N 1
ATOM 1216 C CA . ALA A 1 161 ? 1.834 -6.913 8.093 1.00 97.44 161 ALA A CA 1
ATOM 1217 C C . ALA A 1 161 ? 0.431 -6.635 8.657 1.00 97.44 161 ALA A C 1
ATOM 1219 O O . ALA A 1 161 ? 0.160 -6.917 9.827 1.00 97.44 161 ALA A O 1
ATOM 1220 N N . PHE A 1 162 ? -0.497 -6.173 7.813 1.00 97.75 162 PHE A N 1
ATOM 1221 C CA . PHE A 1 162 ? -1.887 -5.949 8.217 1.00 97.75 162 PHE A CA 1
ATOM 1222 C C . PHE A 1 162 ? -2.605 -7.247 8.606 1.00 97.75 162 PHE A C 1
ATOM 1224 O O . PHE A 1 162 ? -3.367 -7.273 9.578 1.00 97.75 162 PHE A O 1
ATOM 1231 N N . GLN A 1 163 ? -2.359 -8.341 7.882 1.00 97.62 163 GLN A N 1
ATOM 1232 C CA . GLN A 1 163 ? -2.944 -9.639 8.202 1.00 97.62 163 GLN A CA 1
ATOM 1233 C C . GLN A 1 163 ? -2.451 -10.164 9.560 1.00 97.62 163 GLN A C 1
ATOM 1235 O O . GLN A 1 163 ? -3.262 -10.646 10.355 1.00 97.62 163 GLN A O 1
ATOM 1240 N N . ALA A 1 164 ? -1.155 -10.038 9.857 1.00 97.62 164 ALA A N 1
ATOM 1241 C CA . ALA A 1 164 ? -0.563 -10.445 11.132 1.00 97.62 164 ALA A CA 1
ATOM 1242 C C . ALA A 1 164 ? -1.144 -9.662 12.324 1.00 97.62 164 ALA A C 1
ATOM 1244 O O . ALA A 1 164 ? -1.380 -10.245 13.383 1.00 97.62 164 ALA A O 1
ATOM 1245 N N . ALA A 1 165 ? -1.485 -8.388 12.115 1.00 96.56 165 ALA A N 1
ATOM 1246 C CA . ALA A 1 165 ? -2.188 -7.532 13.075 1.00 96.56 165 ALA A CA 1
ATOM 1247 C C . ALA A 1 165 ? -3.677 -7.907 13.284 1.00 96.56 165 ALA A C 1
ATOM 1249 O O . ALA A 1 165 ? -4.401 -7.292 14.073 1.00 96.56 165 ALA A O 1
ATOM 1250 N N . GLY A 1 166 ? -4.179 -8.921 12.569 1.00 96.31 166 GLY A N 1
ATOM 1251 C CA . GLY A 1 166 ? -5.546 -9.430 12.693 1.00 96.31 166 GLY A CA 1
ATOM 1252 C C . GLY A 1 166 ? -6.585 -8.702 11.839 1.00 96.31 166 GLY A C 1
ATOM 1253 O O . GLY A 1 166 ? -7.787 -8.902 12.054 1.00 96.31 166 GLY A O 1
ATOM 1254 N N . ALA A 1 167 ? -6.156 -7.879 10.878 1.00 97.38 167 ALA A N 1
ATOM 1255 C CA . ALA A 1 167 ? -7.062 -7.222 9.947 1.00 97.38 167 ALA A CA 1
ATOM 1256 C C . ALA A 1 167 ? -7.752 -8.222 9.006 1.00 97.38 167 ALA A C 1
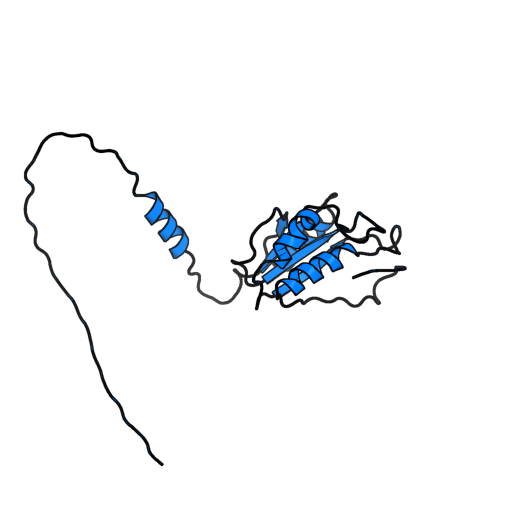ATOM 1258 O O . ALA A 1 167 ? -7.196 -9.248 8.604 1.00 97.38 167 ALA A O 1
ATOM 1259 N N . LYS A 1 168 ? -8.979 -7.896 8.593 1.00 97.50 168 LYS A N 1
ATOM 1260 C CA . LYS A 1 168 ? -9.673 -8.615 7.524 1.00 97.50 168 LYS A CA 1
ATOM 1261 C C . LYS A 1 168 ? -9.253 -8.046 6.170 1.00 97.50 168 LYS A C 1
ATOM 1263 O O . LYS A 1 168 ? -9.764 -7.005 5.755 1.00 97.50 168 LYS A O 1
ATOM 1268 N N . MET A 1 169 ? -8.390 -8.773 5.471 1.00 98.00 169 MET A N 1
ATOM 1269 C CA . MET A 1 169 ? -7.930 -8.401 4.132 1.00 98.00 169 MET A CA 1
ATOM 1270 C C . MET A 1 169 ? -9.031 -8.598 3.078 1.00 98.00 169 MET A C 1
ATOM 1272 O O . MET A 1 169 ? -9.724 -9.620 3.070 1.00 98.00 169 MET A O 1
ATOM 1276 N N . VAL A 1 170 ? -9.211 -7.613 2.196 1.00 97.69 170 VAL A N 1
ATOM 1277 C CA . VAL A 1 170 ? -10.174 -7.623 1.081 1.00 97.69 170 VAL A CA 1
ATOM 1278 C C . VAL A 1 170 ? -9.571 -6.977 -0.169 1.00 97.69 170 VAL A C 1
ATOM 1280 O O . VAL A 1 170 ? -8.525 -6.341 -0.102 1.00 97.69 170 VAL A O 1
ATOM 1283 N N . GLY A 1 171 ? -10.266 -7.089 -1.304 1.00 94.94 171 GLY A N 1
ATOM 1284 C CA . GLY A 1 171 ? -9.879 -6.387 -2.534 1.00 94.94 171 GLY A CA 1
ATOM 1285 C C . GLY A 1 171 ? -8.859 -7.124 -3.400 1.00 94.94 171 GLY A C 1
ATOM 1286 O O . GLY A 1 171 ? -8.176 -6.480 -4.183 1.00 94.94 171 GLY A O 1
ATOM 1287 N N . TYR A 1 172 ? -8.769 -8.451 -3.274 1.00 95.88 172 TYR A N 1
ATOM 1288 C CA . TYR A 1 172 ? -7.946 -9.289 -4.147 1.00 95.88 172 TYR A CA 1
ATOM 1289 C C . TYR A 1 172 ? -8.317 -9.095 -5.622 1.00 95.88 172 TYR A C 1
ATOM 1291 O O . TYR A 1 172 ? -9.501 -9.022 -5.968 1.00 95.88 172 TYR A O 1
ATOM 1299 N N . VAL A 1 173 ? -7.295 -9.031 -6.473 1.00 93.56 173 VAL A N 1
ATOM 1300 C CA . VAL A 1 173 ? -7.415 -8.824 -7.918 1.00 93.56 173 VAL A CA 1
ATOM 1301 C C . VAL A 1 173 ? -6.892 -10.063 -8.634 1.00 93.56 173 VAL A C 1
ATOM 1303 O O . VAL A 1 173 ? -5.953 -10.701 -8.174 1.00 93.56 173 VAL A O 1
ATOM 1306 N N . ASP A 1 174 ? -7.538 -10.419 -9.740 1.00 92.94 174 ASP A N 1
ATOM 1307 C CA . ASP A 1 174 ? -7.122 -11.535 -10.582 1.00 92.94 174 ASP A CA 1
ATOM 1308 C C . ASP A 1 174 ? -5.906 -11.151 -11.444 1.00 92.94 174 ASP A C 1
ATOM 1310 O O . ASP A 1 174 ? -5.892 -10.092 -12.079 1.00 92.94 174 ASP A O 1
ATOM 1314 N N . GLU A 1 175 ? -4.893 -12.016 -11.474 1.00 91.81 175 GLU A N 1
ATOM 1315 C CA . GLU A 1 175 ? -3.632 -11.767 -12.180 1.00 91.81 175 GLU A CA 1
ATOM 1316 C C . GLU A 1 175 ? -3.734 -11.885 -13.710 1.00 91.81 175 GLU A C 1
ATOM 1318 O O . GLU A 1 175 ? -2.885 -11.349 -14.421 1.00 91.81 175 GLU A O 1
ATOM 1323 N N . SER A 1 176 ? -4.779 -12.525 -14.254 1.00 91.44 176 SER A N 1
ATOM 1324 C CA . SER A 1 176 ? -4.859 -12.848 -15.691 1.00 91.44 176 SER A CA 1
ATOM 1325 C C . SER A 1 176 ? -4.939 -11.623 -16.607 1.00 91.44 176 SER A C 1
ATOM 1327 O O . SER A 1 176 ? -4.717 -11.729 -17.815 1.00 91.44 176 SER A O 1
ATOM 1329 N N . GLY A 1 177 ? -5.246 -10.450 -16.044 1.00 92.38 177 GLY A N 1
ATOM 1330 C CA . GLY A 1 177 ? -5.233 -9.168 -16.748 1.00 92.38 177 GLY A CA 1
ATOM 1331 C C . GLY A 1 177 ? -3.842 -8.549 -16.921 1.00 92.38 177 GLY A C 1
ATOM 1332 O O . GLY A 1 177 ? -3.729 -7.517 -17.585 1.00 92.38 177 GLY A O 1
ATOM 1333 N N . TYR A 1 178 ? -2.798 -9.144 -16.338 1.00 93.56 178 TYR A N 1
ATOM 1334 C CA . TYR A 1 178 ? -1.443 -8.603 -16.312 1.00 93.56 178 TYR A CA 1
ATOM 1335 C C . TYR A 1 178 ? -0.466 -9.491 -17.089 1.00 93.56 178 TYR A C 1
ATOM 1337 O O . TYR A 1 178 ? -0.653 -10.694 -17.239 1.00 93.56 178 TYR A O 1
ATOM 1345 N N . SER A 1 179 ? 0.600 -8.873 -17.598 1.00 95.50 179 SER A N 1
ATOM 1346 C CA . SER A 1 179 ? 1.712 -9.563 -18.254 1.00 95.50 179 SER A CA 1
ATOM 1347 C C . SER A 1 179 ? 2.994 -9.232 -17.502 1.00 95.50 179 SER A C 1
ATOM 1349 O O . SER A 1 179 ? 3.449 -8.089 -17.568 1.00 95.50 179 SER A O 1
ATOM 1351 N N . TYR A 1 180 ? 3.544 -10.223 -16.804 1.00 95.31 180 TYR A N 1
ATOM 1352 C CA . TYR A 1 180 ? 4.775 -10.167 -16.012 1.00 95.31 180 TYR A CA 1
ATOM 1353 C C . TYR A 1 180 ? 5.415 -11.570 -15.951 1.00 95.31 180 TYR A C 1
ATOM 1355 O O . TYR A 1 180 ? 4.832 -12.534 -16.448 1.00 95.31 180 TYR A O 1
ATOM 1363 N N . GLY A 1 181 ? 6.630 -11.668 -15.413 1.00 94.38 181 GLY A N 1
ATOM 1364 C CA . GLY A 1 181 ? 7.365 -12.923 -15.235 1.00 94.38 181 GLY A CA 1
ATOM 1365 C C . GLY A 1 181 ? 7.086 -13.556 -13.876 1.00 94.38 181 GLY A C 1
ATOM 1366 O O . GLY A 1 181 ? 6.546 -14.657 -13.805 1.00 94.38 181 GLY A O 1
ATOM 1367 N N . GLU A 1 182 ? 7.407 -12.833 -12.805 1.00 92.94 182 GLU A N 1
ATOM 1368 C CA . GLU A 1 182 ? 7.239 -13.267 -11.416 1.00 92.94 182 GLU A CA 1
ATOM 1369 C C . GLU A 1 182 ? 6.690 -12.123 -10.547 1.00 92.94 182 GLU A C 1
ATOM 1371 O O . GLU A 1 182 ? 6.894 -10.935 -10.818 1.00 92.94 182 GLU A O 1
ATOM 1376 N N . SER A 1 183 ? 5.940 -12.504 -9.516 1.00 93.56 183 SER A N 1
ATOM 1377 C CA . SER A 1 183 ? 5.393 -11.608 -8.502 1.00 93.56 183 SER A CA 1
ATOM 1378 C C . SER A 1 183 ? 5.263 -12.372 -7.187 1.00 93.56 183 SER A C 1
ATOM 1380 O O . SER A 1 183 ? 4.857 -13.537 -7.183 1.00 93.56 183 SER A O 1
ATOM 1382 N N . LYS A 1 184 ? 5.621 -11.730 -6.076 1.00 91.31 184 LYS A N 1
ATOM 1383 C CA . LYS A 1 184 ? 5.444 -12.268 -4.718 1.00 91.31 184 LYS A CA 1
ATOM 1384 C C . LYS A 1 184 ? 4.043 -12.013 -4.156 1.00 91.31 184 LYS A C 1
ATOM 1386 O O . LYS A 1 184 ? 3.705 -12.598 -3.133 1.00 91.31 184 LYS A O 1
ATOM 1391 N N . SER A 1 185 ? 3.274 -11.122 -4.782 1.00 85.06 185 SER A N 1
ATOM 1392 C CA . SER A 1 185 ? 1.995 -10.610 -4.272 1.00 85.06 185 SER A CA 1
ATOM 1393 C C . SER A 1 185 ? 0.741 -11.377 -4.664 1.00 85.06 185 SER A C 1
ATOM 1395 O O . SER A 1 185 ? 0.778 -12.102 -5.676 1.00 85.06 185 SER A O 1
#